Protein AF-A0A932ILV1-F1 (afdb_monomer)

Structure (mmCIF, N/CA/C/O backbone):
data_AF-A0A932ILV1-F1
#
_entry.id   AF-A0A932ILV1-F1
#
loop_
_atom_site.group_PDB
_atom_site.id
_atom_site.type_symbol
_atom_site.label_atom_id
_atom_site.label_alt_id
_atom_site.label_comp_id
_atom_site.label_asym_id
_atom_site.label_entity_id
_atom_site.label_seq_id
_atom_site.pdbx_PDB_ins_code
_atom_site.Cartn_x
_atom_site.Cartn_y
_atom_site.Cartn_z
_atom_site.occupancy
_atom_site.B_iso_or_equiv
_atom_site.auth_seq_id
_atom_site.auth_comp_id
_atom_site.auth_asym_id
_atom_site.auth_atom_id
_atom_site.pdbx_PDB_model_num
ATOM 1 N N . MET A 1 1 ? 11.846 21.749 8.080 1.00 34.09 1 MET A N 1
ATOM 2 C CA . MET A 1 1 ? 11.405 20.575 8.853 1.00 34.09 1 MET A CA 1
ATOM 3 C C . MET A 1 1 ? 10.493 19.803 7.940 1.00 34.09 1 MET A C 1
ATOM 5 O O . MET A 1 1 ? 9.348 20.210 7.762 1.00 34.09 1 MET A O 1
ATOM 9 N N . ASP A 1 2 ? 11.059 18.811 7.263 1.00 35.31 2 ASP A N 1
ATOM 10 C CA . ASP A 1 2 ? 10.279 17.886 6.455 1.00 35.31 2 ASP A CA 1
ATOM 11 C C . ASP A 1 2 ? 9.445 17.039 7.415 1.00 35.31 2 ASP A C 1
ATOM 13 O O . ASP A 1 2 ? 9.947 16.460 8.375 1.00 35.31 2 ASP A O 1
ATOM 17 N N . ASP A 1 3 ? 8.136 17.113 7.231 1.00 44.12 3 ASP A N 1
ATOM 18 C CA . ASP A 1 3 ? 7.160 16.339 7.978 1.00 44.12 3 ASP A CA 1
ATOM 19 C C . ASP A 1 3 ? 7.186 14.921 7.408 1.00 44.12 3 ASP A C 1
ATOM 21 O O . ASP A 1 3 ? 6.486 14.661 6.441 1.00 44.12 3 ASP A O 1
ATOM 25 N N . ASP A 1 4 ? 8.043 14.039 7.930 1.00 50.97 4 ASP A N 1
ATOM 26 C CA . ASP A 1 4 ? 8.223 12.666 7.423 1.00 50.97 4 ASP A CA 1
ATOM 27 C C . ASP A 1 4 ? 7.034 11.728 7.748 1.00 50.97 4 ASP A C 1
ATOM 29 O O . ASP A 1 4 ? 7.044 10.544 7.380 1.00 50.97 4 ASP A O 1
ATOM 33 N N . ASN A 1 5 ? 5.981 12.219 8.422 1.00 55.56 5 ASN A N 1
ATOM 34 C CA . ASN A 1 5 ? 4.811 11.412 8.754 1.00 55.56 5 ASN A CA 1
ATOM 35 C C . ASN A 1 5 ? 3.728 11.513 7.672 1.00 55.56 5 ASN A C 1
ATOM 37 O O . ASN A 1 5 ? 2.875 12.397 7.645 1.00 55.56 5 ASN A O 1
ATOM 41 N N . HIS A 1 6 ? 3.742 10.532 6.780 1.00 69.06 6 HIS A N 1
ATOM 42 C CA . HIS A 1 6 ? 2.868 10.463 5.609 1.00 69.06 6 HIS A CA 1
ATOM 43 C C . HIS A 1 6 ? 1.869 9.302 5.685 1.00 69.06 6 HIS A C 1
ATOM 45 O O . HIS A 1 6 ? 1.441 8.750 4.666 1.00 69.06 6 HIS A O 1
ATOM 51 N N . ALA A 1 7 ? 1.542 8.894 6.911 1.00 77.81 7 ALA A N 1
ATOM 52 C CA . ALA A 1 7 ? 0.533 7.892 7.199 1.00 77.81 7 ALA A CA 1
ATOM 53 C C . ALA A 1 7 ? -0.823 8.569 7.444 1.00 77.81 7 ALA A C 1
ATOM 55 O O . ALA A 1 7 ? -0.996 9.325 8.403 1.00 77.81 7 ALA A O 1
ATOM 56 N N . TYR A 1 8 ? -1.788 8.263 6.585 1.00 80.69 8 TYR A N 1
ATOM 57 C CA . TYR A 1 8 ? -3.160 8.750 6.646 1.00 80.69 8 TYR A CA 1
ATOM 58 C C . TYR A 1 8 ? -4.037 7.687 7.288 1.00 80.69 8 TYR A C 1
ATOM 60 O O . TYR A 1 8 ? -3.886 6.489 7.028 1.00 80.69 8 TYR A O 1
ATOM 68 N N . ARG A 1 9 ? -4.922 8.146 8.169 1.00 85.12 9 ARG A N 1
ATOM 69 C CA . ARG A 1 9 ? -5.828 7.325 8.965 1.00 85.12 9 ARG A CA 1
ATOM 70 C C . ARG A 1 9 ? -7.127 8.090 9.150 1.00 85.12 9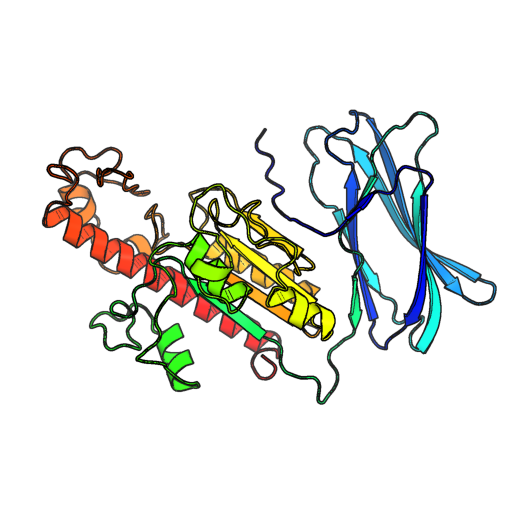 ARG A C 1
ATOM 72 O O . ARG A 1 9 ? -7.088 9.303 9.371 1.00 85.12 9 ARG A O 1
ATOM 79 N N . ASP A 1 10 ? -8.248 7.379 9.142 1.00 85.62 10 ASP A N 1
ATOM 80 C CA . ASP A 1 10 ? -9.487 7.925 9.692 1.00 85.62 10 ASP A CA 1
ATOM 81 C C . ASP A 1 10 ? -9.253 8.237 11.173 1.00 85.62 10 ASP A C 1
ATOM 83 O O . ASP A 1 10 ? -8.664 7.422 11.890 1.00 85.62 10 ASP A O 1
ATOM 87 N N . GLY A 1 11 ? -9.683 9.411 11.636 1.00 88.50 11 GLY A N 1
ATOM 88 C CA . GLY A 1 11 ? -9.377 9.892 12.980 1.00 88.50 11 GLY A CA 1
ATOM 89 C C . GLY A 1 11 ? -10.605 10.337 13.765 1.00 88.50 11 GLY A C 1
ATOM 90 O O . GLY A 1 11 ? -11.520 10.945 13.216 1.00 88.50 11 GLY A O 1
ATOM 91 N N . ILE A 1 12 ? -10.593 10.091 15.075 1.00 91.62 12 ILE A N 1
ATOM 92 C CA . ILE A 1 12 ? -11.528 10.701 16.026 1.00 91.62 12 ILE A CA 1
ATOM 93 C C . ILE A 1 12 ? -10.808 11.884 16.671 1.00 91.62 12 ILE A C 1
ATOM 95 O O . ILE A 1 12 ? -9.888 11.691 17.469 1.00 91.62 12 ILE A O 1
ATOM 99 N N . LEU A 1 13 ? -11.222 13.108 16.334 1.00 92.31 13 LEU A N 1
ATOM 100 C CA . LEU A 1 13 ? -10.792 14.304 17.057 1.00 92.31 13 LEU A CA 1
ATOM 101 C C . LEU A 1 13 ? -11.400 14.266 18.467 1.00 92.31 13 LEU A C 1
ATOM 103 O O . LEU A 1 13 ? -12.619 14.298 18.619 1.00 92.31 13 LEU A O 1
ATOM 107 N N . ALA A 1 14 ? -10.553 14.187 19.488 1.00 91.94 14 ALA A N 1
ATOM 108 C CA . ALA A 1 14 ? -10.940 13.955 20.875 1.00 91.94 14 ALA A CA 1
ATOM 109 C C . ALA A 1 14 ? -10.365 15.048 21.784 1.00 91.94 14 ALA A C 1
ATOM 111 O O . ALA A 1 14 ? -9.436 14.819 22.555 1.00 91.94 14 ALA A O 1
ATOM 112 N N . VAL A 1 15 ? -10.905 16.264 21.682 1.00 87.31 15 VAL A N 1
ATOM 113 C CA . VAL A 1 15 ? -10.467 17.396 22.516 1.00 87.31 15 VAL A CA 1
ATOM 114 C C . VAL A 1 15 ? -10.720 17.074 23.989 1.00 87.31 15 VAL A C 1
ATOM 116 O O . VAL A 1 15 ? -11.835 16.741 24.381 1.00 87.31 15 VAL A O 1
ATOM 119 N N . ALA A 1 16 ? -9.682 17.143 24.818 1.00 89.50 16 ALA A N 1
ATOM 120 C CA . ALA A 1 16 ? -9.799 16.753 26.215 1.00 89.50 16 ALA A CA 1
ATOM 121 C C . ALA A 1 16 ? -10.723 17.702 27.020 1.00 89.50 16 ALA A C 1
ATOM 123 O O . ALA A 1 16 ? -10.616 18.920 26.861 1.00 89.50 16 ALA A O 1
ATOM 124 N N . PRO A 1 17 ? -11.555 17.177 27.944 1.00 93.19 17 PRO A N 1
ATOM 125 C CA . PRO A 1 17 ? -11.840 15.760 28.149 1.00 93.19 17 PRO A CA 1
ATOM 126 C C . PRO A 1 17 ? -12.831 15.224 27.101 1.00 93.19 17 PRO A C 1
ATOM 128 O O . PRO A 1 17 ? -13.849 15.848 26.824 1.00 93.19 17 PRO A O 1
ATOM 131 N N . THR A 1 18 ? -12.562 14.033 26.566 1.00 94.50 18 THR A N 1
ATOM 132 C CA . THR A 1 18 ? -13.484 13.314 25.671 1.00 94.50 18 THR A CA 1
ATOM 133 C C . THR A 1 18 ? -13.535 11.838 26.052 1.00 94.50 18 THR A C 1
ATOM 135 O O . THR A 1 18 ? -12.496 11.252 26.353 1.00 94.50 18 THR A O 1
ATOM 138 N N . ASP A 1 19 ? -14.731 11.246 25.989 1.00 94.44 19 ASP A N 1
ATOM 139 C CA . ASP A 1 19 ? -14.962 9.801 26.094 1.00 94.44 19 ASP A CA 1
ATOM 140 C C . ASP A 1 19 ? -15.685 9.311 24.839 1.00 94.44 19 ASP A C 1
ATOM 142 O O . ASP A 1 19 ? -16.879 9.573 24.667 1.00 94.44 19 ASP A O 1
ATOM 146 N N . ALA A 1 20 ? -15.000 8.561 23.980 1.00 94.94 20 ALA A N 1
ATOM 147 C CA . ALA A 1 20 ? -15.671 7.816 22.919 1.00 94.94 20 ALA A CA 1
ATOM 148 C C . ALA A 1 20 ? -16.010 6.415 23.436 1.00 94.94 20 ALA A C 1
ATOM 150 O O . ALA A 1 20 ? -15.123 5.694 23.890 1.00 94.94 20 ALA A O 1
ATOM 151 N N . ARG A 1 21 ? -17.293 6.036 23.401 1.00 95.38 21 ARG A N 1
ATOM 152 C CA . ARG A 1 21 ? -17.795 4.788 23.996 1.00 95.38 21 ARG A CA 1
ATOM 153 C C . ARG A 1 21 ? -18.388 3.886 22.924 1.00 95.38 21 ARG A C 1
ATOM 155 O O . ARG A 1 21 ? -19.276 4.307 22.188 1.00 95.38 21 ARG A O 1
ATOM 162 N N . PHE A 1 22 ? -17.946 2.636 22.890 1.00 95.25 22 PHE A N 1
ATOM 163 C CA . PHE A 1 22 ? -18.377 1.634 21.920 1.00 95.25 22 PHE A CA 1
ATOM 164 C C . PHE A 1 22 ? -18.879 0.392 22.649 1.00 95.25 22 PHE A C 1
ATOM 166 O O . PHE A 1 22 ? -18.242 -0.078 23.589 1.00 95.25 22 PHE A O 1
ATOM 173 N N . MET A 1 23 ? -20.016 -0.151 22.221 1.00 95.88 23 MET A N 1
ATOM 174 C CA . MET A 1 23 ? -20.490 -1.453 22.692 1.00 95.88 23 MET A CA 1
ATOM 175 C C . MET A 1 23 ? -20.032 -2.535 21.723 1.00 95.88 23 MET A C 1
ATOM 177 O O . MET A 1 23 ? -20.254 -2.417 20.518 1.00 95.88 23 MET A O 1
ATOM 181 N N . LEU A 1 24 ? -19.399 -3.579 22.248 1.00 94.62 24 LEU A N 1
ATOM 182 C CA . LEU A 1 24 ? -18.819 -4.646 21.444 1.00 94.62 24 LEU A CA 1
ATOM 183 C C . LEU A 1 24 ? -18.993 -5.994 22.144 1.00 94.62 24 LEU A C 1
ATOM 185 O O . LEU A 1 24 ? -18.605 -6.153 23.299 1.00 94.62 24 LEU A O 1
ATOM 189 N N . ARG A 1 25 ? -19.488 -6.987 21.402 1.00 95.88 25 ARG A N 1
ATOM 190 C CA . ARG A 1 25 ? -19.301 -8.403 21.731 1.00 95.88 25 ARG A CA 1
ATOM 191 C C . ARG A 1 25 ? -17.902 -8.805 21.272 1.00 95.88 25 ARG A C 1
ATOM 193 O O . ARG A 1 25 ? -17.654 -8.841 20.068 1.00 95.88 25 ARG A O 1
ATOM 200 N N . VAL A 1 26 ? -16.986 -9.080 22.195 1.00 95.75 26 VAL A N 1
ATOM 201 C CA . VAL A 1 26 ? -15.569 -9.290 21.856 1.00 95.75 26 VAL A CA 1
ATOM 202 C C . VAL A 1 26 ? -15.392 -10.602 21.080 1.00 95.75 26 VAL A C 1
ATOM 204 O O . VAL A 1 26 ? -15.737 -11.670 21.599 1.00 95.75 26 VAL A O 1
ATOM 207 N N . PRO A 1 27 ? -14.862 -10.573 19.844 1.00 92.62 27 PRO A N 1
ATOM 208 C CA . PRO A 1 27 ? -14.567 -11.796 19.106 1.00 92.62 27 PRO A CA 1
ATOM 209 C C . PRO A 1 27 ? -13.433 -12.606 19.760 1.00 92.62 27 PRO A C 1
ATOM 211 O O . PRO A 1 27 ? -12.575 -12.027 20.422 1.00 92.62 27 PRO A O 1
ATOM 214 N N . PRO A 1 28 ? -13.347 -13.926 19.524 1.00 92.06 28 PRO A N 1
ATOM 215 C CA . PRO A 1 28 ? -12.167 -14.697 19.907 1.00 92.06 28 PRO A CA 1
ATOM 216 C C . PRO A 1 28 ? -10.906 -14.176 19.210 1.00 92.06 28 PRO A C 1
ATOM 218 O O . PRO A 1 28 ? -10.933 -13.876 18.010 1.00 92.06 28 PRO A O 1
ATOM 221 N N . ARG A 1 29 ? -9.789 -14.145 19.937 1.00 91.00 29 ARG A N 1
ATOM 222 C CA . ARG A 1 29 ? -8.468 -13.662 19.508 1.00 91.00 29 ARG A CA 1
ATOM 223 C C . ARG A 1 29 ? -8.523 -12.238 18.969 1.00 91.00 29 ARG A C 1
ATOM 225 O O . ARG A 1 29 ? -7.933 -11.946 17.922 1.00 91.00 29 ARG A O 1
ATOM 232 N N . ALA A 1 30 ? -9.311 -11.389 19.627 1.00 93.88 30 ALA A N 1
ATOM 233 C CA . ALA A 1 30 ? -9.497 -10.005 19.230 1.00 93.88 30 ALA A CA 1
ATOM 234 C C . ALA A 1 30 ? -8.348 -9.119 19.715 1.00 93.88 30 ALA A C 1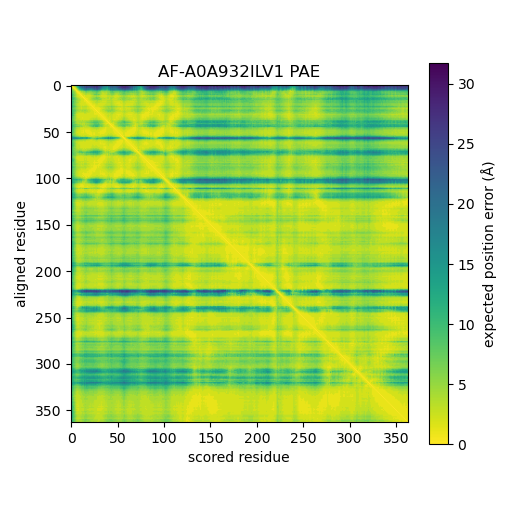
ATOM 236 O O . ALA A 1 30 ? -7.888 -9.224 20.847 1.00 93.88 30 ALA A O 1
ATOM 237 N N . ARG A 1 31 ? -7.923 -8.197 18.854 1.00 95.19 31 ARG A N 1
ATOM 238 C CA . ARG A 1 31 ? -6.938 -7.161 19.160 1.00 95.19 31 ARG A CA 1
ATOM 239 C C . ARG A 1 31 ? -7.501 -5.813 18.755 1.00 95.19 31 ARG A C 1
ATOM 241 O O . ARG A 1 31 ? -7.976 -5.664 17.630 1.00 95.19 31 ARG A O 1
ATOM 248 N N . LEU A 1 32 ? -7.402 -4.833 19.643 1.00 95.50 32 LEU A N 1
ATOM 249 C CA . LEU A 1 32 ? -7.645 -3.434 19.324 1.00 95.50 32 LEU A CA 1
ATOM 250 C C . LEU A 1 32 ? -6.322 -2.795 18.901 1.00 95.50 32 LEU A C 1
ATOM 252 O O . LEU A 1 32 ? -5.391 -2.728 19.696 1.00 95.50 32 LEU A O 1
ATOM 256 N N . SER A 1 33 ? -6.239 -2.326 17.662 1.00 93.88 33 SER A N 1
ATOM 257 C CA . SER A 1 33 ? -5.130 -1.505 17.163 1.00 93.88 33 SER A CA 1
ATOM 258 C C . SER A 1 33 ? -5.592 -0.068 16.987 1.00 93.88 33 SER A C 1
ATOM 260 O O . SER A 1 33 ? -6.723 0.164 16.572 1.00 93.88 33 SER A O 1
ATOM 262 N N . PHE A 1 34 ? -4.741 0.891 17.329 1.00 94.31 34 PHE A N 1
ATOM 263 C CA . PHE A 1 34 ? -5.021 2.316 17.173 1.00 94.31 34 PHE A CA 1
ATOM 264 C C . PHE A 1 34 ? -3.718 3.112 17.179 1.00 94.31 34 PHE A C 1
ATOM 266 O O . PHE A 1 34 ? -2.665 2.622 17.594 1.00 94.31 34 PHE A O 1
ATOM 273 N N . SER A 1 35 ? -3.815 4.374 16.785 1.00 93.00 35 SER A N 1
ATOM 274 C CA . SER A 1 35 ? -2.793 5.384 17.036 1.00 93.00 35 SER A CA 1
ATOM 275 C C . SER A 1 35 ? -3.319 6.469 17.951 1.00 93.00 35 SER A C 1
ATOM 277 O O . SER A 1 35 ? -4.514 6.761 17.971 1.00 93.00 35 SER A O 1
ATOM 279 N N . ALA A 1 36 ? -2.405 7.132 18.639 1.00 94.25 36 ALA A N 1
ATOM 280 C CA . ALA A 1 36 ? -2.666 8.383 19.325 1.00 94.25 36 ALA A CA 1
ATOM 281 C C . ALA A 1 36 ? -1.680 9.451 18.848 1.00 94.25 36 ALA A C 1
ATOM 283 O O . ALA A 1 36 ? -0.548 9.137 18.474 1.00 94.25 36 ALA A O 1
ATOM 284 N N . GLY A 1 37 ? -2.107 10.707 18.857 1.00 92.25 37 GLY A N 1
ATOM 285 C CA . GLY A 1 37 ? -1.254 11.837 18.514 1.00 92.25 37 GLY A CA 1
ATOM 286 C C . GLY A 1 37 ? -1.903 13.170 18.860 1.00 92.25 37 GLY A C 1
ATOM 287 O O . GLY A 1 37 ? -3.110 13.251 19.103 1.00 92.25 37 GLY A O 1
ATOM 288 N N . LEU A 1 38 ? -1.090 14.222 18.878 1.00 90.94 38 LEU A N 1
ATOM 289 C CA . LEU A 1 38 ? -1.555 15.602 18.968 1.00 90.94 38 LEU A CA 1
ATOM 290 C C . LEU A 1 38 ? -1.454 16.254 17.590 1.00 90.94 38 LEU A C 1
ATOM 292 O O . LEU A 1 38 ? -0.447 16.129 16.899 1.00 90.94 38 LEU A O 1
ATOM 296 N N . PHE A 1 39 ? -2.504 16.961 17.184 1.00 85.75 39 PHE A N 1
ATOM 297 C CA . PHE A 1 39 ? -2.545 17.641 15.898 1.00 85.75 39 PHE A CA 1
ATOM 298 C C . PHE A 1 39 ? -1.510 18.771 15.844 1.00 85.75 39 PHE A C 1
ATOM 300 O O . PHE A 1 39 ? -1.279 19.440 16.855 1.00 85.75 39 PHE A O 1
ATOM 307 N N . LYS A 1 40 ? -0.965 19.051 14.651 1.00 81.94 40 LYS A N 1
ATOM 308 C CA . LYS A 1 40 ? 0.102 20.049 14.417 1.00 81.94 40 LYS A CA 1
ATOM 309 C C . LYS A 1 40 ? -0.216 21.467 14.896 1.00 81.94 40 LYS A C 1
ATOM 311 O O . LYS A 1 40 ? 0.682 22.262 15.142 1.00 81.94 40 LYS A O 1
ATOM 316 N N . ALA A 1 41 ? -1.498 21.786 15.048 1.00 83.25 41 ALA A N 1
ATOM 317 C CA . ALA A 1 41 ? -1.945 23.066 15.594 1.00 83.25 41 ALA A CA 1
ATOM 318 C C . ALA A 1 41 ? -1.838 23.170 17.134 1.00 83.25 41 ALA A C 1
ATOM 320 O O . ALA A 1 41 ? -2.125 24.232 17.687 1.00 83.25 41 ALA A O 1
ATOM 321 N N . SER A 1 42 ? -1.438 22.099 17.830 1.00 86.88 42 SER A N 1
ATOM 322 C CA . SER A 1 42 ? -1.166 22.108 19.276 1.00 86.88 42 SER A CA 1
ATOM 323 C C . SER A 1 42 ? 0.101 22.910 19.587 1.00 86.88 42 SER A C 1
ATOM 325 O O . SER A 1 42 ? 1.032 22.956 18.782 1.00 86.88 42 SER A O 1
ATOM 327 N N . ARG A 1 43 ? 0.159 23.557 20.755 1.00 86.94 43 ARG A N 1
ATOM 328 C CA . ARG A 1 43 ? 1.297 24.405 21.142 1.00 86.94 43 ARG A CA 1
ATOM 329 C C . ARG A 1 43 ? 2.403 23.568 21.786 1.00 86.94 43 ARG A C 1
ATOM 331 O O . ARG A 1 43 ? 2.087 22.609 22.486 1.00 86.94 43 ARG A O 1
ATOM 338 N N . PRO A 1 44 ? 3.687 23.945 21.642 1.00 84.44 44 PRO A N 1
ATOM 339 C CA . PRO A 1 44 ? 4.757 23.314 22.408 1.00 84.44 44 PRO A CA 1
ATOM 340 C C . PRO A 1 44 ? 4.441 23.324 23.910 1.00 84.44 44 PRO A C 1
ATOM 342 O O . PRO A 1 44 ? 4.133 24.376 24.470 1.00 84.44 44 PRO A O 1
ATOM 345 N N . GLY A 1 45 ? 4.501 22.151 24.541 1.00 83.62 45 GLY A N 1
ATOM 346 C CA . GLY A 1 45 ? 4.157 21.969 25.956 1.00 83.62 45 GLY A CA 1
ATOM 347 C C . GLY A 1 45 ? 2.702 21.572 26.231 1.00 83.62 45 GLY A C 1
ATOM 348 O O . GLY A 1 45 ? 2.394 21.220 27.367 1.00 83.62 45 GLY A O 1
ATOM 349 N N . ASP A 1 46 ? 1.822 21.564 25.224 1.00 91.56 46 ASP A N 1
ATOM 350 C CA . ASP A 1 46 ? 0.519 20.909 25.353 1.00 91.56 46 ASP A CA 1
ATOM 351 C C . ASP A 1 46 ? 0.693 19.399 25.554 1.00 91.56 46 ASP A C 1
ATOM 353 O O . ASP A 1 46 ? 1.575 18.789 24.951 1.00 91.56 46 ASP A O 1
ATOM 357 N N . THR A 1 47 ? -0.160 18.780 26.369 1.00 93.75 47 THR A N 1
ATOM 358 C CA . THR A 1 47 ? -0.149 17.332 26.593 1.00 93.75 47 THR A CA 1
ATOM 359 C C . THR A 1 47 ? -1.556 16.755 26.555 1.00 93.75 47 THR A C 1
ATOM 361 O O . THR A 1 47 ? -2.536 17.422 26.887 1.00 93.75 47 THR A O 1
ATOM 364 N N . ALA A 1 48 ? -1.663 15.488 26.164 1.00 95.12 48 ALA A N 1
ATOM 365 C CA . ALA A 1 48 ? -2.876 14.706 26.339 1.00 95.12 48 ALA A CA 1
ATOM 366 C C . ALA A 1 48 ? -2.540 13.280 26.777 1.00 95.12 48 ALA A C 1
ATOM 368 O O . ALA A 1 48 ? -1.614 12.648 26.272 1.00 95.12 48 ALA A O 1
ATOM 369 N N . THR A 1 49 ? -3.327 12.764 27.712 1.00 96.19 49 THR A N 1
ATOM 370 C CA . THR A 1 49 ? -3.331 11.366 28.122 1.00 96.19 49 THR A CA 1
ATOM 371 C C . THR A 1 49 ? -4.432 10.623 27.378 1.00 96.19 49 THR A C 1
ATOM 373 O O . THR A 1 49 ? -5.602 10.998 27.452 1.00 96.19 49 THR A O 1
ATOM 376 N N . PHE A 1 50 ? -4.047 9.543 26.711 1.00 97.31 50 PHE A N 1
ATOM 377 C CA . PHE A 1 50 ? -4.906 8.616 25.988 1.00 97.31 50 PHE A CA 1
ATOM 378 C C . PHE A 1 50 ? -5.043 7.342 26.813 1.00 97.31 50 PHE A C 1
ATOM 380 O O . PHE A 1 50 ? -4.028 6.755 27.199 1.00 97.31 50 PHE A O 1
ATOM 387 N N . ARG A 1 51 ? -6.272 6.905 27.093 1.00 98.12 51 ARG A N 1
ATOM 388 C CA . ARG A 1 51 ? -6.536 5.655 27.812 1.00 98.12 51 ARG A CA 1
ATOM 389 C C . ARG A 1 51 ? -7.527 4.790 27.064 1.00 98.12 51 ARG A C 1
ATOM 391 O O . ARG A 1 51 ? -8.481 5.294 26.480 1.00 98.12 51 ARG A O 1
ATOM 398 N N . VAL A 1 52 ? -7.300 3.485 27.128 1.00 98.19 52 VAL A N 1
ATOM 399 C CA . VAL A 1 52 ? -8.295 2.491 26.736 1.00 98.19 52 VAL A CA 1
ATOM 400 C C . VAL A 1 52 ? -8.824 1.859 28.009 1.00 98.19 52 VAL A C 1
ATOM 402 O O . VAL A 1 52 ? -8.046 1.320 28.802 1.00 98.19 52 VAL A O 1
ATOM 405 N N . VAL A 1 53 ? -10.136 1.936 28.203 1.00 98.06 53 VAL A N 1
ATOM 406 C CA . VAL A 1 53 ? -10.823 1.360 29.360 1.00 98.06 53 VAL A CA 1
ATOM 407 C C . VAL A 1 53 ? -11.840 0.338 28.873 1.00 98.06 53 VAL A C 1
ATOM 409 O O . VAL A 1 53 ? -12.600 0.597 27.940 1.00 98.06 53 VAL A O 1
ATOM 412 N N . ILE A 1 54 ? -11.834 -0.836 29.496 1.00 97.81 54 ILE A N 1
ATOM 413 C CA . ILE A 1 54 ? -12.809 -1.896 29.264 1.00 97.81 54 ILE A CA 1
ATOM 414 C C . ILE A 1 54 ? -13.755 -1.925 30.454 1.00 97.81 54 ILE A C 1
ATOM 416 O O . ILE A 1 54 ? -13.337 -2.189 31.578 1.00 97.81 54 ILE A O 1
ATOM 420 N N . GLU A 1 55 ? -15.028 -1.653 30.205 1.00 97.38 55 GLU A N 1
ATOM 421 C CA . GLU A 1 55 ? -16.091 -1.782 31.191 1.00 97.38 55 GLU A CA 1
ATOM 422 C C . GLU A 1 55 ? -16.880 -3.072 30.952 1.00 97.38 55 GLU A C 1
ATOM 424 O O . GLU A 1 55 ? -17.400 -3.324 29.859 1.00 97.38 55 GLU A O 1
ATOM 429 N N . THR A 1 56 ? -17.003 -3.870 32.007 1.00 94.44 56 THR A N 1
ATOM 430 C CA . THR A 1 56 ? -17.888 -5.038 32.085 1.00 94.44 56 THR A CA 1
ATOM 431 C C . THR A 1 56 ? -18.969 -4.786 33.143 1.00 94.44 56 THR A C 1
ATOM 433 O O . THR A 1 56 ? -19.083 -3.678 33.671 1.00 94.44 56 THR A O 1
ATOM 436 N N . LYS A 1 57 ? -19.827 -5.770 33.451 1.00 84.31 57 LYS A N 1
ATOM 437 C CA . LYS A 1 57 ? -20.913 -5.614 34.439 1.00 84.31 57 LYS A CA 1
ATOM 438 C C . LYS A 1 57 ? -20.362 -5.427 35.865 1.00 84.31 57 LYS A C 1
ATOM 440 O O . LYS A 1 57 ? -20.349 -6.370 36.647 1.00 84.31 57 LYS A O 1
ATOM 445 N N . GLY A 1 58 ? -19.969 -4.197 36.198 1.00 80.56 58 GLY A N 1
ATOM 446 C CA . GLY A 1 58 ? -19.560 -3.762 37.538 1.00 80.56 58 GLY A CA 1
ATOM 447 C C . GLY A 1 58 ? -18.073 -3.437 37.703 1.00 80.56 58 GLY A C 1
ATOM 448 O O . GLY A 1 58 ? -17.694 -2.963 38.769 1.00 80.56 58 GLY A O 1
ATOM 449 N N . GLU A 1 59 ? -17.247 -3.638 36.675 1.00 92.50 59 GLU A N 1
ATOM 450 C CA . GLU A 1 59 ? -15.804 -3.382 36.730 1.00 92.50 59 GLU A CA 1
ATOM 451 C C . GLU A 1 59 ? -15.344 -2.563 35.520 1.00 92.50 59 GLU A C 1
ATOM 453 O O . GLU A 1 59 ? -15.803 -2.789 34.399 1.00 92.50 59 GLU A O 1
ATOM 458 N N . ALA A 1 60 ? -14.427 -1.623 35.758 1.00 95.94 60 ALA A N 1
ATOM 459 C CA . ALA A 1 60 ? -13.751 -0.842 34.732 1.00 95.94 60 ALA A CA 1
ATOM 460 C C . ALA A 1 60 ? -12.238 -1.062 34.842 1.00 95.94 60 ALA A C 1
ATOM 462 O O . ALA A 1 60 ? -11.627 -0.738 35.862 1.00 95.94 60 ALA A O 1
ATOM 463 N N . THR A 1 61 ? -11.624 -1.583 33.784 1.00 96.75 61 THR A N 1
ATOM 464 C CA . THR A 1 61 ? -10.192 -1.889 33.744 1.00 96.75 61 THR A CA 1
ATOM 465 C C . THR A 1 61 ? -9.507 -0.988 32.722 1.00 96.75 61 THR A C 1
ATOM 467 O O . THR A 1 61 ? -9.829 -1.028 31.536 1.00 96.75 61 THR A O 1
ATOM 470 N N . THR A 1 62 ? -8.540 -0.173 33.156 1.00 97.81 62 THR A N 1
ATOM 471 C CA . THR A 1 62 ? -7.667 0.556 32.220 1.00 97.81 62 THR A CA 1
ATOM 472 C C . THR A 1 62 ? -6.617 -0.405 31.675 1.00 97.81 62 THR A C 1
ATOM 474 O O . THR A 1 62 ? -5.758 -0.871 32.418 1.00 97.81 62 THR A O 1
ATOM 477 N N . VAL A 1 63 ? -6.685 -0.695 30.379 1.00 97.56 63 VAL A N 1
ATOM 478 C CA . VAL A 1 63 ? -5.806 -1.663 29.694 1.00 97.56 63 VAL A CA 1
ATOM 479 C C . VAL A 1 63 ? -4.678 -0.993 28.915 1.00 97.56 63 VAL A C 1
ATOM 481 O O . VAL A 1 63 ? -3.718 -1.641 28.508 1.00 97.56 63 VAL A O 1
ATOM 484 N N . PHE A 1 64 ? -4.775 0.320 28.722 1.00 98.19 64 PHE A N 1
ATOM 485 C CA . PHE A 1 64 ? -3.729 1.138 28.129 1.00 98.19 64 PHE A CA 1
ATOM 486 C C . PHE A 1 64 ? -3.813 2.556 28.681 1.00 98.19 64 PHE A C 1
ATOM 488 O O . PHE A 1 64 ? -4.908 3.100 28.822 1.00 98.19 64 PHE A O 1
ATOM 495 N N . ALA A 1 65 ? -2.659 3.167 28.939 1.00 97.75 65 ALA A N 1
ATOM 496 C CA . ALA A 1 65 ? -2.543 4.586 29.234 1.00 97.75 65 ALA A CA 1
ATOM 497 C C . ALA A 1 65 ? -1.219 5.122 28.680 1.00 97.75 65 ALA A C 1
ATOM 499 O O . ALA A 1 65 ? -0.161 4.539 28.922 1.00 97.75 65 ALA A O 1
ATOM 500 N N . ARG A 1 66 ? -1.266 6.237 27.951 1.00 96.75 66 ARG A N 1
ATOM 501 C CA . ARG A 1 66 ? -0.072 6.931 27.454 1.00 96.75 66 ARG A CA 1
ATOM 502 C C . ARG A 1 66 ? -0.308 8.432 27.446 1.00 96.75 66 ARG A C 1
ATOM 504 O O . ARG A 1 66 ? -1.322 8.891 26.930 1.00 96.75 66 ARG A O 1
ATOM 511 N N . GLU A 1 67 ? 0.637 9.183 27.992 1.00 95.06 67 GLU A N 1
ATOM 512 C CA . GLU A 1 67 ? 0.695 10.631 27.814 1.00 95.06 67 GLU A CA 1
ATOM 513 C C . GLU A 1 67 ? 1.559 10.966 26.597 1.00 95.06 67 GLU A C 1
ATOM 515 O O . GLU A 1 67 ? 2.617 10.371 26.393 1.00 95.06 67 GLU A O 1
ATOM 520 N N . ILE A 1 68 ? 1.083 11.903 25.782 1.00 93.69 68 ILE A N 1
ATOM 521 C CA . ILE A 1 68 ? 1.781 12.445 24.619 1.00 93.69 68 ILE A CA 1
ATOM 522 C C . ILE A 1 68 ? 1.882 13.955 24.807 1.00 93.69 68 ILE A C 1
ATOM 524 O O . ILE A 1 68 ? 0.906 14.604 25.187 1.00 93.69 68 ILE A O 1
ATOM 528 N N . ALA A 1 69 ? 3.062 14.505 24.531 1.00 91.88 69 ALA A N 1
ATOM 529 C CA . ALA A 1 69 ? 3.338 15.933 24.589 1.00 91.88 69 ALA A CA 1
ATOM 530 C C . ALA A 1 69 ? 3.572 16.482 23.180 1.00 91.88 69 ALA A C 1
ATOM 532 O O . ALA A 1 69 ? 4.261 15.857 22.380 1.00 91.88 69 ALA A O 1
ATOM 533 N N . ALA A 1 70 ? 3.043 17.667 22.894 1.00 89.94 70 ALA A N 1
ATOM 534 C CA . ALA A 1 70 ? 3.250 18.353 21.633 1.00 89.94 70 ALA A CA 1
ATOM 535 C C . ALA A 1 70 ? 4.689 18.865 21.588 1.00 89.94 70 ALA A C 1
ATOM 537 O O . ALA A 1 70 ? 5.082 19.743 22.369 1.00 89.94 70 ALA A O 1
ATOM 538 N N . ARG A 1 71 ? 5.477 18.306 20.670 1.00 85.56 71 ARG A N 1
ATOM 539 C CA . ARG A 1 71 ? 6.862 18.705 20.430 1.00 85.56 71 ARG A CA 1
ATOM 540 C C . ARG A 1 71 ? 7.013 19.113 18.966 1.00 85.56 71 ARG A C 1
ATOM 542 O O . ARG A 1 71 ? 6.446 18.450 18.105 1.00 85.56 71 ARG A O 1
ATOM 549 N N . PRO A 1 72 ? 7.798 20.162 18.663 1.00 78.19 72 PRO A N 1
ATOM 550 C CA . PRO A 1 72 ? 8.036 20.593 17.284 1.00 78.19 72 PRO A CA 1
ATOM 551 C C . PRO A 1 72 ? 8.577 19.498 16.355 1.00 78.19 72 PRO A C 1
ATOM 553 O O . PRO A 1 72 ? 8.338 19.575 15.153 1.00 78.19 72 PRO A O 1
ATOM 556 N N . ASP A 1 73 ? 9.255 18.494 16.918 1.00 78.56 73 ASP A N 1
ATOM 557 C CA . ASP A 1 73 ? 9.907 17.400 16.188 1.00 78.56 73 ASP A CA 1
ATOM 558 C C . ASP A 1 73 ? 9.140 16.066 16.270 1.00 78.56 73 ASP A C 1
ATOM 560 O O . ASP A 1 73 ? 9.609 15.059 15.749 1.00 78.56 73 ASP A O 1
ATOM 564 N N . ASP A 1 74 ? 7.977 16.037 16.933 1.00 76.56 74 ASP A N 1
ATOM 565 C CA . ASP A 1 74 ? 7.190 14.820 17.169 1.00 76.56 74 ASP A CA 1
ATOM 566 C C . ASP A 1 74 ? 5.759 14.994 16.641 1.00 76.56 74 ASP A C 1
ATOM 568 O O . ASP A 1 74 ? 4.819 15.304 17.375 1.00 76.56 74 ASP A O 1
ATOM 572 N N . TRP A 1 75 ? 5.619 14.843 15.321 1.00 78.31 75 TRP A N 1
ATOM 573 C CA . TRP A 1 75 ? 4.331 14.845 14.614 1.00 78.31 75 TRP A CA 1
ATOM 574 C C . TRP A 1 75 ? 3.969 13.457 14.075 1.00 78.31 75 TRP A C 1
ATOM 576 O O . TRP A 1 75 ? 3.221 13.330 13.100 1.00 78.31 75 TRP A O 1
ATOM 586 N N . HIS A 1 76 ? 4.516 12.402 14.684 1.00 80.12 76 HIS A N 1
ATOM 587 C CA . HIS A 1 76 ? 4.267 11.035 14.255 1.00 80.12 76 HIS A CA 1
ATOM 588 C C . HIS A 1 76 ? 3.089 10.394 14.998 1.00 80.12 76 HIS A C 1
ATOM 590 O O . HIS A 1 76 ? 2.697 10.790 16.094 1.00 80.12 76 HIS A O 1
ATOM 596 N N . TRP A 1 77 ? 2.502 9.361 14.396 1.00 87.94 77 TRP A N 1
ATOM 597 C CA . TRP A 1 77 ? 1.531 8.528 15.097 1.00 87.94 77 TRP A CA 1
ATOM 598 C C . TRP A 1 77 ? 2.231 7.705 16.182 1.00 87.94 77 TRP A C 1
ATOM 600 O O . TRP A 1 77 ? 3.285 7.118 15.939 1.00 87.94 77 TRP A O 1
ATOM 610 N N . HIS A 1 78 ? 1.642 7.626 17.373 1.00 91.00 78 HIS A N 1
ATOM 611 C CA . HIS A 1 78 ? 2.061 6.680 18.402 1.00 91.00 78 HIS A CA 1
ATOM 612 C C . HIS A 1 78 ? 1.139 5.468 18.358 1.00 91.00 78 HIS A C 1
ATOM 614 O O . HIS A 1 78 ? 0.059 5.474 18.952 1.00 91.00 78 HIS A O 1
ATOM 620 N N . ASP A 1 79 ? 1.570 4.435 17.645 1.00 91.38 79 ASP A N 1
ATOM 621 C CA . ASP A 1 79 ? 0.818 3.193 17.524 1.00 91.38 79 ASP A CA 1
ATOM 622 C C . ASP A 1 79 ? 0.792 2.400 18.839 1.00 91.38 79 ASP A C 1
ATOM 624 O O . ASP A 1 79 ? 1.717 2.445 19.667 1.00 91.38 79 ASP A O 1
ATOM 628 N N . ALA A 1 80 ? -0.313 1.689 19.040 1.00 93.75 80 ALA A N 1
ATOM 629 C CA . ALA A 1 80 ? -0.512 0.771 20.144 1.00 93.75 80 ALA A CA 1
ATOM 630 C C . ALA A 1 80 ? -1.464 -0.362 19.749 1.00 93.75 80 ALA A C 1
ATOM 632 O O . ALA A 1 80 ? -2.349 -0.214 18.902 1.00 93.75 80 ALA A O 1
ATOM 633 N N . VAL A 1 81 ? -1.270 -1.504 20.407 1.00 94.19 81 VAL A N 1
ATOM 634 C CA . VAL A 1 81 ? -2.135 -2.675 20.294 1.00 94.19 81 VAL A CA 1
ATOM 635 C C . VAL A 1 81 ? -2.491 -3.135 21.699 1.00 94.19 81 VAL A C 1
ATOM 637 O O . VAL A 1 81 ? -1.623 -3.232 22.564 1.00 94.19 81 VAL A O 1
ATOM 640 N N . VAL A 1 82 ? -3.770 -3.415 21.916 1.00 95.56 82 VAL A N 1
ATOM 641 C CA . VAL A 1 82 ? -4.308 -3.983 23.150 1.00 95.56 82 VAL A CA 1
ATOM 642 C C . VAL A 1 82 ? -4.930 -5.332 22.814 1.00 95.56 82 VAL A C 1
ATOM 644 O O . VAL A 1 82 ? -5.771 -5.429 21.917 1.00 95.56 82 VAL A O 1
ATOM 647 N N . ASP A 1 83 ? -4.510 -6.373 23.527 1.00 95.25 83 ASP A N 1
ATOM 648 C CA . ASP A 1 83 ? -5.140 -7.688 23.447 1.00 95.25 83 ASP A CA 1
ATOM 649 C C . ASP A 1 83 ? -6.480 -7.663 24.196 1.00 95.25 83 ASP A C 1
ATOM 651 O O . ASP A 1 83 ? -6.558 -7.184 25.329 1.00 95.25 83 ASP A O 1
ATOM 655 N N . LEU A 1 84 ? -7.539 -8.143 23.546 1.00 96.31 84 LEU A N 1
ATOM 656 C CA . LEU A 1 84 ? -8.883 -8.212 24.113 1.00 96.31 84 LEU A CA 1
ATOM 657 C C . LEU A 1 84 ? -9.297 -9.648 24.472 1.00 96.31 84 LEU A C 1
ATOM 659 O O . LEU A 1 84 ? -10.437 -9.855 24.886 1.00 96.31 84 LEU A O 1
ATOM 663 N N . GLU A 1 85 ? -8.405 -10.636 24.350 1.00 94.44 85 GLU A N 1
ATOM 664 C CA . GLU A 1 85 ? -8.714 -12.057 24.561 1.00 94.44 85 GLU A CA 1
ATOM 665 C C . GLU A 1 85 ? -9.306 -12.354 25.944 1.00 94.44 85 GLU A C 1
ATOM 667 O O . GLU A 1 85 ? -10.203 -13.187 26.061 1.00 94.44 85 GLU A O 1
ATOM 672 N N . ALA A 1 86 ? -8.888 -11.627 26.986 1.00 95.31 86 ALA A N 1
ATOM 673 C CA . ALA A 1 86 ? -9.427 -11.784 28.341 1.00 95.31 86 ALA A CA 1
ATOM 674 C C . ALA A 1 86 ? -10.953 -11.563 28.424 1.00 95.31 86 ALA A C 1
ATOM 676 O O . ALA A 1 86 ? -11.607 -12.067 29.338 1.00 95.31 86 ALA A O 1
ATOM 677 N N . TRP A 1 87 ? -11.528 -10.847 27.453 1.00 96.25 87 TRP A N 1
ATOM 678 C CA . TRP A 1 87 ? -12.962 -10.580 27.352 1.00 96.25 87 TRP A CA 1
ATOM 679 C C . TRP A 1 87 ? -13.637 -11.322 26.196 1.00 96.25 87 TRP A C 1
ATOM 681 O O . TRP A 1 87 ? -14.794 -11.031 25.897 1.00 96.25 87 TRP A O 1
ATOM 691 N N . ALA A 1 88 ? -12.964 -12.275 25.543 1.00 96.06 88 ALA A N 1
ATOM 692 C CA . ALA A 1 88 ? -13.520 -13.017 24.415 1.00 96.06 88 ALA A CA 1
ATOM 693 C C . ALA A 1 88 ? -14.904 -13.608 24.742 1.00 96.06 88 ALA A C 1
ATOM 695 O O . ALA A 1 88 ? -15.119 -14.258 25.765 1.00 96.06 88 ALA A O 1
ATOM 696 N N . GLY A 1 89 ? -15.873 -13.362 23.858 1.00 95.25 89 GLY A N 1
ATOM 697 C CA . GLY A 1 89 ? -17.253 -13.800 24.033 1.00 95.25 89 GLY A CA 1
ATOM 698 C C . GLY A 1 89 ? -18.048 -13.023 25.085 1.00 95.25 89 GLY A C 1
ATOM 699 O O . GLY A 1 89 ? -19.166 -13.430 25.380 1.00 95.25 89 GLY A O 1
ATOM 700 N N . GLN A 1 90 ? -17.534 -11.927 25.641 1.00 95.88 90 GLN A N 1
ATOM 701 C CA . GLN A 1 90 ? -18.280 -11.047 26.544 1.00 95.88 90 GLN A CA 1
ATOM 702 C C . GLN A 1 90 ? -18.791 -9.806 25.805 1.00 95.88 90 GLN A C 1
ATOM 704 O O . GLN A 1 90 ? -18.212 -9.378 24.806 1.00 95.88 90 GLN A O 1
ATOM 709 N N . ASP A 1 91 ? -19.880 -9.224 26.307 1.00 96.75 91 ASP A N 1
ATOM 710 C CA . ASP A 1 91 ? -20.320 -7.886 25.912 1.00 96.75 91 ASP A CA 1
ATOM 711 C C . ASP A 1 91 ? -19.622 -6.859 26.801 1.00 96.75 91 ASP A C 1
ATOM 713 O O . ASP A 1 91 ? -19.812 -6.859 28.021 1.00 96.75 91 ASP A O 1
ATOM 717 N N . ILE A 1 92 ? -18.819 -5.995 26.185 1.00 97.19 92 ILE A N 1
ATOM 718 C CA . ILE A 1 92 ? -18.067 -4.943 26.867 1.00 97.19 92 ILE A CA 1
ATOM 719 C C . ILE A 1 92 ? -18.511 -3.563 26.391 1.00 97.19 92 ILE A C 1
ATOM 721 O O . ILE A 1 92 ? -19.021 -3.395 25.275 1.00 97.19 92 ILE A O 1
ATOM 725 N N . ARG A 1 93 ? -18.240 -2.550 27.214 1.00 97.56 93 ARG A N 1
ATOM 726 C CA . ARG A 1 93 ? -18.140 -1.167 26.754 1.00 97.56 93 ARG A CA 1
ATOM 727 C C . ARG A 1 93 ? -16.658 -0.800 26.670 1.00 97.56 93 ARG A C 1
ATOM 729 O O . ARG A 1 93 ? -15.955 -0.793 27.672 1.00 97.56 93 ARG A O 1
ATOM 736 N N . LEU A 1 94 ? -16.186 -0.535 25.457 1.00 97.31 94 LEU A N 1
ATOM 737 C CA . LEU A 1 94 ? -14.839 -0.058 25.161 1.00 97.31 94 LEU A CA 1
ATOM 738 C C . LEU A 1 94 ? -14.850 1.472 25.173 1.00 97.31 94 LEU A C 1
ATOM 740 O O . LEU A 1 94 ? -15.604 2.085 24.414 1.00 97.31 94 LEU A O 1
ATOM 744 N N . LEU A 1 95 ? -14.024 2.084 26.016 1.00 97.31 95 LEU A N 1
ATOM 745 C CA . LEU A 1 95 ? -13.877 3.531 26.097 1.00 97.31 95 LEU A CA 1
ATOM 746 C C . LEU A 1 95 ? -12.494 3.934 25.594 1.00 97.31 95 LEU A C 1
ATOM 748 O O . LEU A 1 95 ? -11.479 3.402 26.044 1.00 97.31 95 LEU A O 1
ATOM 752 N N . LEU A 1 96 ? -12.474 4.908 24.691 1.00 97.75 96 LEU A N 1
ATOM 753 C CA . LEU A 1 96 ? -11.284 5.670 24.336 1.00 97.75 96 LEU A CA 1
ATOM 754 C C . LEU A 1 96 ? -11.382 7.009 25.066 1.00 97.75 96 LEU A C 1
ATOM 756 O O . LEU A 1 96 ? -12.167 7.881 24.684 1.00 97.75 96 LEU A O 1
ATOM 760 N N . GLU A 1 97 ? -10.638 7.139 26.158 1.00 97.50 97 GLU A N 1
ATOM 761 C CA . GLU A 1 97 ? -10.653 8.337 26.989 1.00 97.50 97 GLU A CA 1
ATOM 762 C C . GLU A 1 97 ? -9.476 9.241 26.655 1.00 97.50 97 GLU A C 1
ATOM 764 O O . GLU A 1 97 ? -8.315 8.823 26.665 1.00 97.50 97 GLU A O 1
ATOM 769 N N . THR A 1 98 ? -9.768 10.518 26.459 1.00 96.81 98 THR A N 1
ATOM 770 C CA . THR A 1 98 ? -8.756 11.556 26.335 1.00 96.81 98 THR A CA 1
ATOM 771 C C . THR A 1 98 ? -8.880 12.532 27.491 1.00 96.81 98 THR A C 1
ATOM 773 O O . THR A 1 98 ? -9.967 13.027 27.805 1.00 96.81 98 THR A O 1
ATOM 776 N N . ARG A 1 99 ? -7.757 12.802 28.153 1.00 95.50 99 ARG A N 1
ATOM 777 C CA . ARG A 1 99 ? -7.633 13.732 29.282 1.00 95.50 99 ARG A CA 1
ATOM 778 C C . ARG A 1 99 ? -6.458 14.666 29.033 1.00 95.50 99 ARG A C 1
ATOM 780 O O . ARG A 1 99 ? -5.523 14.295 28.337 1.00 95.50 99 ARG A O 1
ATOM 787 N N . ALA A 1 100 ? -6.485 15.853 29.619 1.00 93.19 100 ALA A N 1
ATOM 788 C CA . ALA A 1 100 ? -5.375 16.796 29.569 1.00 93.19 100 ALA A CA 1
ATOM 789 C C . ALA A 1 100 ? -5.381 17.671 30.833 1.00 93.19 100 ALA A C 1
ATOM 791 O O . ALA A 1 100 ? -6.446 17.838 31.442 1.00 93.19 100 ALA A O 1
ATOM 792 N N . PRO A 1 101 ? -4.232 18.237 31.241 1.00 88.56 101 PRO A N 1
ATOM 793 C CA . PRO A 1 101 ? -4.192 19.271 32.270 1.00 88.56 101 PRO A CA 1
ATOM 794 C C . PRO A 1 101 ? -5.075 20.466 31.884 1.00 88.56 101 PRO A C 1
ATOM 796 O O . PRO A 1 101 ? -5.192 20.794 30.706 1.00 88.56 101 PRO A O 1
ATOM 799 N N . SER A 1 102 ? -5.646 21.169 32.867 1.00 78.19 102 SER A N 1
ATOM 800 C CA . SER A 1 102 ? -6.620 22.258 32.648 1.00 78.19 102 SER A CA 1
ATOM 801 C C . SER A 1 102 ? -6.124 23.414 31.768 1.00 78.19 102 SER A C 1
ATOM 803 O O . SER A 1 102 ? -6.933 24.141 31.197 1.00 78.19 102 SER A O 1
ATOM 805 N N . GLN A 1 103 ? -4.807 23.600 31.658 1.00 78.75 103 GLN A N 1
ATOM 806 C CA . GLN A 1 103 ? -4.196 24.640 30.827 1.00 78.75 103 GLN A CA 1
ATOM 807 C C . GLN A 1 103 ? -3.828 24.163 29.418 1.00 78.75 103 GLN A C 1
ATOM 809 O O . GLN A 1 103 ? -3.536 25.001 28.563 1.00 78.75 103 GLN A O 1
ATOM 814 N N . SER A 1 104 ? -3.838 22.852 29.162 1.00 82.88 104 SER A N 1
ATOM 815 C CA . SER A 1 104 ? -3.459 22.335 27.855 1.00 82.88 104 SER A CA 1
ATOM 816 C C . SER A 1 104 ? -4.582 22.514 26.839 1.00 82.88 104 SER A C 1
ATOM 818 O O . SER A 1 104 ? -5.760 22.308 27.125 1.00 82.88 104 SER A O 1
ATOM 820 N N . ARG A 1 105 ? -4.194 22.893 25.622 1.00 78.81 105 ARG A N 1
ATOM 821 C CA . ARG A 1 105 ? -5.061 23.009 24.447 1.00 78.81 105 ARG A CA 1
ATOM 822 C C . ARG A 1 105 ? -4.676 22.010 23.356 1.00 78.81 105 ARG A C 1
ATOM 824 O O . ARG A 1 105 ? -4.994 22.235 22.189 1.00 78.81 105 ARG A O 1
ATOM 831 N N . GLY A 1 106 ? -4.004 20.921 23.737 1.00 82.81 106 GLY A N 1
ATOM 832 C CA . GLY A 1 106 ? -3.603 19.866 22.816 1.00 82.81 106 GLY A CA 1
ATOM 833 C C . GLY A 1 106 ? -4.809 19.306 22.068 1.00 82.81 106 GLY A C 1
ATOM 834 O O . GLY A 1 106 ? -5.768 18.820 22.672 1.00 82.81 106 GLY A O 1
ATOM 835 N N . LEU A 1 107 ? -4.765 19.372 20.740 1.00 89.38 107 LEU A N 1
ATOM 836 C CA . LEU A 1 107 ? -5.800 18.816 19.877 1.00 89.38 107 LEU A CA 1
ATOM 837 C C . LEU A 1 107 ? -5.516 17.331 19.670 1.00 89.38 107 LEU A C 1
ATOM 839 O O . LEU A 1 107 ? -4.859 16.933 18.712 1.00 89.38 107 LEU A O 1
ATOM 843 N N . ALA A 1 108 ? -5.966 16.520 20.618 1.00 93.19 108 ALA A N 1
ATOM 844 C CA . ALA A 1 108 ? -5.758 15.082 20.605 1.00 93.19 108 ALA A CA 1
ATOM 845 C C . ALA A 1 108 ? -6.604 14.369 19.546 1.00 93.19 108 ALA A C 1
ATOM 847 O O . ALA A 1 108 ? -7.772 14.697 19.329 1.00 93.19 108 ALA A O 1
ATOM 848 N N . VAL A 1 109 ? -6.006 13.366 18.904 1.00 93.38 109 VAL A N 1
ATOM 849 C CA . VAL A 1 109 ? -6.635 12.563 17.854 1.00 93.38 109 VAL A CA 1
ATOM 850 C C . VAL A 1 109 ? -6.330 11.085 18.084 1.00 93.38 109 VAL A C 1
ATOM 852 O O . VAL A 1 109 ? -5.178 10.707 18.304 1.00 93.38 109 VAL A O 1
ATOM 855 N N . TRP A 1 110 ? -7.363 10.247 18.000 1.00 95.06 110 TRP A N 1
ATOM 856 C CA . TRP A 1 110 ? -7.215 8.795 17.885 1.00 95.06 110 TRP A CA 1
ATOM 857 C C . TRP A 1 110 ? -7.213 8.401 16.409 1.00 95.06 110 TRP A C 1
ATOM 859 O O . TRP A 1 110 ? -8.185 8.680 15.712 1.00 95.06 110 TRP A O 1
ATOM 869 N N . GLY A 1 111 ? -6.151 7.755 15.934 1.00 92.69 111 GLY A N 1
ATOM 870 C CA . GLY A 1 111 ? -6.040 7.233 14.572 1.00 92.69 111 GLY A CA 1
ATOM 871 C C . GLY A 1 111 ? -6.563 5.801 14.474 1.00 92.69 111 GLY A C 1
ATOM 872 O O . GLY A 1 111 ? -6.071 4.919 15.172 1.00 92.69 111 GLY A O 1
ATOM 873 N N . THR A 1 112 ? -7.562 5.597 13.617 1.00 88.50 112 THR A N 1
ATOM 874 C CA . THR A 1 112 ? -8.216 4.331 13.234 1.00 88.50 112 THR A CA 1
ATOM 875 C C . THR A 1 112 ? -8.233 3.263 14.335 1.00 88.50 112 THR A C 1
ATOM 877 O O . THR A 1 112 ? -7.495 2.280 14.260 1.00 88.50 112 THR A O 1
ATOM 880 N N . PRO A 1 113 ? -9.079 3.429 15.370 1.00 93.25 113 PRO A N 1
ATOM 881 C CA . PRO A 1 113 ? -9.343 2.363 16.323 1.00 93.25 113 PRO A CA 1
ATOM 882 C C . PRO A 1 113 ? -10.025 1.194 15.610 1.00 93.25 113 PRO A C 1
ATOM 884 O O . PRO A 1 113 ? -11.186 1.285 15.211 1.00 93.25 113 PRO A O 1
ATOM 887 N N . LEU A 1 114 ? -9.297 0.095 15.441 1.00 92.38 114 LEU A N 1
ATOM 888 C CA . LEU A 1 114 ? -9.739 -1.083 14.712 1.00 92.38 114 LEU A CA 1
ATOM 889 C C . LEU A 1 114 ? -9.667 -2.311 15.612 1.00 92.38 114 LEU A C 1
ATOM 891 O O . LEU A 1 114 ? -8.597 -2.692 16.089 1.00 92.38 114 LEU A O 1
ATOM 895 N N . VAL A 1 115 ? -10.809 -2.969 15.803 1.00 93.81 115 VAL A N 1
ATOM 896 C CA . VAL A 1 115 ? -10.853 -4.294 16.423 1.00 93.81 115 VAL A CA 1
ATOM 897 C C . VAL A 1 115 ? -10.746 -5.339 15.325 1.00 93.81 115 VAL A C 1
ATOM 899 O O . VAL A 1 115 ? -11.657 -5.508 14.518 1.00 93.81 115 VAL A O 1
ATOM 902 N N . THR A 1 116 ? -9.628 -6.055 15.311 1.00 93.31 116 THR A N 1
ATOM 903 C CA . THR A 1 116 ? -9.400 -7.184 14.407 1.00 93.31 116 THR A CA 1
ATOM 904 C C . THR A 1 116 ? -9.521 -8.491 15.170 1.00 93.31 116 THR A C 1
ATOM 906 O O . THR A 1 116 ? -9.226 -8.550 16.360 1.00 93.31 116 THR A O 1
ATOM 909 N N . SER A 1 117 ? -9.918 -9.559 14.486 1.00 91.56 117 SER A N 1
ATOM 910 C CA . SER A 1 117 ? -9.845 -10.922 15.009 1.00 91.56 117 SER A CA 1
ATOM 911 C C . SER A 1 117 ? -9.025 -11.793 14.074 1.00 91.56 117 SER A C 1
ATOM 913 O O . SER A 1 117 ? -8.922 -11.514 12.878 1.00 91.56 117 SER A O 1
ATOM 915 N N . SER A 1 118 ? -8.480 -12.881 14.608 1.00 89.31 118 SER A N 1
ATOM 916 C CA . SER A 1 118 ? -7.816 -13.881 13.774 1.00 89.31 118 SER A CA 1
ATOM 917 C C . SER A 1 118 ? -8.764 -14.461 12.724 1.00 89.31 118 SER A C 1
ATOM 919 O O . SER A 1 118 ? -9.937 -14.715 13.017 1.00 89.31 118 SER A O 1
ATOM 921 N N . ARG A 1 119 ? -8.224 -14.741 11.533 1.00 88.50 119 ARG A N 1
ATOM 922 C CA . ARG A 1 119 ? -8.934 -15.475 10.478 1.00 88.50 119 ARG A CA 1
ATOM 923 C C . ARG A 1 119 ? -9.520 -16.788 11.012 1.00 88.50 119 ARG A C 1
ATOM 925 O O . ARG A 1 119 ? -8.901 -17.494 11.823 1.00 88.50 119 ARG A O 1
ATOM 932 N N . ARG A 1 120 ? -10.719 -17.117 10.541 1.00 86.38 120 ARG A N 1
ATOM 933 C CA . ARG A 1 120 ? -11.442 -18.364 10.808 1.00 86.38 120 ARG A CA 1
ATOM 934 C C . ARG A 1 120 ? -11.290 -19.327 9.632 1.00 86.38 120 ARG A C 1
ATOM 936 O O . ARG A 1 120 ? -11.001 -18.929 8.505 1.00 86.38 120 ARG A O 1
ATOM 943 N N . ALA A 1 121 ? -11.482 -20.616 9.904 1.00 84.31 121 ALA A N 1
ATOM 944 C CA . ALA A 1 121 ? -11.581 -21.613 8.844 1.00 84.31 121 ALA A CA 1
ATOM 945 C C . ALA A 1 121 ? -12.802 -21.302 7.964 1.00 84.31 121 ALA A C 1
ATOM 947 O O . ALA A 1 121 ? -13.882 -21.032 8.486 1.00 84.31 121 ALA A O 1
ATOM 948 N N . GLY A 1 122 ? -12.615 -21.319 6.644 1.00 86.50 122 GLY A N 1
ATOM 949 C CA . GLY A 1 122 ? -13.654 -20.948 5.681 1.00 86.50 122 GLY A CA 1
ATOM 950 C C . GLY A 1 122 ? -13.781 -19.445 5.411 1.00 86.50 122 GLY A C 1
ATOM 951 O O . GLY A 1 122 ? -14.581 -19.070 4.557 1.00 86.50 122 GLY A O 1
ATOM 952 N N . ASP A 1 123 ? -12.993 -18.584 6.073 1.00 90.38 123 ASP A N 1
ATOM 953 C CA . ASP A 1 123 ? -12.934 -17.173 5.683 1.00 90.38 123 ASP A CA 1
ATOM 954 C C . ASP A 1 123 ? -12.409 -17.050 4.242 1.00 90.38 123 ASP A C 1
ATOM 956 O O . ASP A 1 123 ? -11.398 -17.682 3.908 1.00 90.38 123 ASP A O 1
ATOM 960 N N . PRO A 1 124 ? -13.022 -16.188 3.409 1.00 94.12 124 PRO A N 1
ATOM 961 C CA . PRO A 1 124 ? -12.498 -15.840 2.093 1.00 94.12 124 PRO A CA 1
ATOM 962 C C . PRO A 1 124 ? -11.024 -15.402 2.143 1.00 94.12 124 PRO A C 1
ATOM 964 O O . PRO A 1 124 ? -10.566 -14.899 3.180 1.00 94.12 124 PRO A O 1
ATOM 967 N N . PRO A 1 125 ? -10.260 -15.572 1.051 1.00 96.44 125 PRO A N 1
ATOM 968 C CA . PRO A 1 125 ? -8.837 -15.257 1.040 1.00 96.44 125 PRO A CA 1
ATOM 969 C C . PRO A 1 125 ? -8.576 -13.770 1.322 1.00 96.44 125 PRO A C 1
ATOM 971 O O . PRO A 1 125 ? -9.455 -12.908 1.212 1.00 96.44 125 PRO A O 1
ATOM 974 N N . ASN A 1 126 ? -7.355 -13.473 1.760 1.00 97.81 126 ASN A N 1
ATOM 975 C CA . ASN A 1 126 ? -6.832 -12.117 1.667 1.00 97.81 126 ASN A CA 1
ATOM 976 C C . ASN A 1 126 ? -6.813 -11.708 0.192 1.00 97.81 126 ASN A C 1
ATOM 978 O O . ASN A 1 126 ? -6.920 -12.547 -0.692 1.00 97.81 126 ASN A O 1
ATOM 982 N N . VAL A 1 127 ? -6.683 -10.417 -0.074 1.00 98.19 127 VAL A N 1
ATOM 983 C CA . VAL A 1 127 ? -6.500 -9.942 -1.445 1.00 98.19 127 VAL A CA 1
ATOM 984 C C . VAL A 1 127 ? -5.340 -8.968 -1.453 1.00 98.19 127 VAL A C 1
ATOM 986 O O . VAL A 1 127 ? -5.336 -7.995 -0.702 1.00 98.19 127 VAL A O 1
ATOM 989 N N . VAL A 1 128 ? -4.358 -9.225 -2.312 1.00 98.31 128 VAL A N 1
ATOM 990 C CA . VAL A 1 128 ? -3.245 -8.307 -2.555 1.00 98.31 128 VAL A CA 1
ATOM 991 C C . VAL A 1 128 ? -3.309 -7.832 -3.997 1.00 98.31 128 VAL A C 1
ATOM 993 O O . VAL A 1 128 ? -3.293 -8.635 -4.926 1.00 98.31 128 VAL A O 1
ATOM 996 N N . VAL A 1 129 ? -3.328 -6.516 -4.187 1.00 97.94 129 VAL A N 1
ATOM 997 C CA . VAL A 1 129 ? -3.122 -5.886 -5.491 1.00 97.94 129 VAL A CA 1
ATOM 998 C C . VAL A 1 129 ? -1.716 -5.311 -5.508 1.00 97.94 129 VAL A C 1
ATOM 1000 O O . VAL A 1 129 ? -1.434 -4.336 -4.815 1.00 97.94 129 VAL A O 1
ATOM 1003 N N . ILE A 1 130 ? -0.837 -5.925 -6.301 1.00 97.56 130 ILE A N 1
ATOM 1004 C CA . ILE A 1 130 ? 0.498 -5.394 -6.580 1.00 97.56 130 ILE A CA 1
ATOM 1005 C C . ILE A 1 130 ? 0.412 -4.563 -7.857 1.00 97.56 130 ILE A C 1
ATOM 1007 O O . ILE A 1 130 ? 0.093 -5.090 -8.922 1.00 97.56 130 ILE A O 1
ATOM 1011 N N . ALA A 1 131 ? 0.699 -3.271 -7.754 1.00 95.25 131 ALA A N 1
ATOM 1012 C CA . ALA A 1 131 ? 0.725 -2.355 -8.883 1.00 95.25 131 ALA A CA 1
ATOM 1013 C C . ALA A 1 131 ? 2.137 -1.809 -9.098 1.00 95.25 131 ALA A C 1
ATOM 1015 O O . ALA A 1 131 ? 2.814 -1.446 -8.139 1.00 95.25 131 ALA A O 1
ATOM 1016 N N . VAL A 1 132 ? 2.574 -1.720 -10.353 1.00 95.19 132 VAL A N 1
ATOM 1017 C CA . VAL A 1 132 ? 3.878 -1.151 -10.714 1.00 95.19 132 VAL A CA 1
ATOM 1018 C C . VAL A 1 132 ? 3.656 -0.037 -11.733 1.00 95.19 132 VAL A C 1
ATOM 1020 O O . VAL A 1 132 ? 3.226 -0.309 -12.856 1.00 95.19 132 VAL A O 1
ATOM 1023 N N . ASP A 1 133 ? 3.908 1.213 -11.343 1.00 91.88 133 ASP A N 1
ATOM 1024 C CA . ASP A 1 133 ? 3.703 2.370 -12.215 1.00 91.88 133 ASP A CA 1
ATOM 1025 C C . ASP A 1 133 ? 4.641 2.312 -13.426 1.00 91.88 133 ASP A C 1
ATOM 1027 O O . ASP A 1 133 ? 5.806 1.917 -13.336 1.00 91.88 133 ASP A O 1
ATOM 1031 N N . THR A 1 134 ? 4.121 2.722 -14.580 1.00 92.56 134 THR A N 1
ATOM 1032 C CA . THR A 1 134 ? 4.801 2.740 -15.884 1.00 92.56 134 THR A CA 1
ATOM 1033 C C . THR A 1 134 ? 5.374 1.409 -16.369 1.00 92.56 134 THR A C 1
ATOM 1035 O O . THR A 1 134 ? 6.143 1.398 -17.334 1.00 92.56 134 THR A O 1
ATOM 1038 N N . LEU A 1 135 ? 5.001 0.282 -15.755 1.00 95.94 135 LEU A N 1
ATOM 1039 C CA . LEU A 1 135 ? 5.477 -1.036 -16.154 1.00 95.94 135 LEU A CA 1
ATOM 1040 C C . LEU A 1 135 ? 4.907 -1.445 -17.517 1.00 95.94 135 LEU A C 1
ATOM 1042 O O . LEU A 1 135 ? 3.698 -1.581 -17.700 1.00 95.94 135 LEU A O 1
ATOM 1046 N N . ARG A 1 136 ? 5.793 -1.679 -18.481 1.00 96.94 136 ARG A N 1
ATOM 1047 C CA . ARG A 1 136 ? 5.430 -2.150 -19.813 1.00 96.94 136 ARG A CA 1
ATOM 1048 C C . ARG A 1 136 ? 5.369 -3.673 -19.840 1.00 96.94 136 ARG A C 1
ATOM 1050 O O . ARG A 1 136 ? 6.336 -4.336 -19.472 1.00 96.94 136 ARG A O 1
ATOM 1057 N N . ALA A 1 137 ? 4.275 -4.221 -20.367 1.00 97.19 137 ALA A N 1
ATOM 1058 C CA . ALA A 1 137 ? 4.116 -5.666 -20.528 1.00 97.19 137 ALA A CA 1
ATOM 1059 C C . ALA A 1 137 ? 5.210 -6.285 -21.420 1.00 97.19 137 ALA A C 1
ATOM 1061 O O . ALA A 1 137 ? 5.741 -7.340 -21.097 1.00 97.19 137 ALA A O 1
ATOM 1062 N N . ASP A 1 138 ? 5.629 -5.596 -22.487 1.00 97.06 138 ASP A N 1
ATOM 1063 C CA . ASP A 1 138 ? 6.670 -6.067 -23.415 1.00 97.06 138 ASP A CA 1
ATOM 1064 C C . ASP A 1 138 ? 8.098 -6.043 -22.838 1.00 97.06 138 ASP A C 1
ATOM 1066 O O . ASP A 1 138 ? 9.052 -6.404 -23.527 1.00 97.06 138 ASP A O 1
ATOM 1070 N N . ARG A 1 139 ? 8.252 -5.631 -21.574 1.00 97.62 139 ARG A N 1
ATOM 1071 C CA . ARG A 1 139 ? 9.510 -5.662 -20.815 1.00 97.62 139 ARG A CA 1
ATOM 1072 C C . ARG A 1 139 ? 9.520 -6.743 -19.738 1.00 97.62 139 ARG A C 1
ATOM 1074 O O . ARG A 1 139 ? 10.429 -6.754 -18.912 1.00 97.62 139 ARG A O 1
ATOM 1081 N N . LEU A 1 140 ? 8.537 -7.644 -19.737 1.00 98.00 140 LEU A N 1
ATOM 1082 C CA . LEU A 1 140 ? 8.418 -8.747 -18.786 1.00 98.00 140 LEU A CA 1
ATOM 1083 C C . LEU A 1 140 ? 8.740 -10.098 -19.4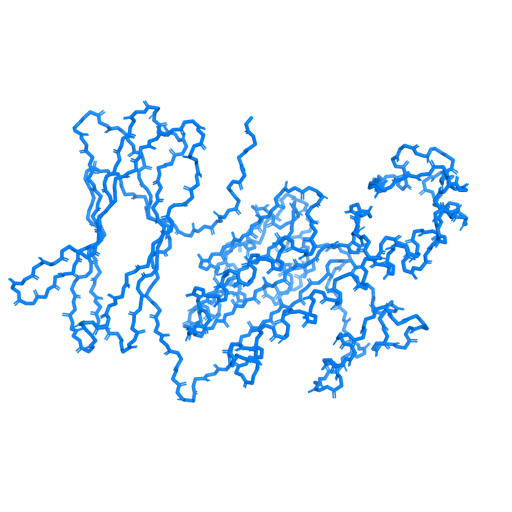45 1.00 98.00 140 LEU A C 1
ATOM 1085 O O . LEU A 1 140 ? 8.250 -10.384 -20.540 1.00 98.00 140 LEU A O 1
ATOM 1089 N N . SER A 1 141 ? 9.509 -10.966 -18.775 1.00 94.00 141 SER A N 1
ATOM 1090 C CA . SER A 1 141 ? 9.845 -12.302 -19.301 1.00 94.00 141 SER A CA 1
ATOM 1091 C C . SER A 1 141 ? 8.599 -13.175 -19.450 1.00 94.00 141 SER A C 1
ATOM 1093 O O . SER A 1 141 ? 8.476 -13.890 -20.440 1.00 94.00 141 SER A O 1
ATOM 1095 N N . ALA A 1 142 ? 7.609 -13.002 -18.565 1.00 94.88 142 ALA A N 1
ATOM 1096 C CA . ALA A 1 142 ? 6.290 -13.635 -18.659 1.00 94.88 142 ALA A CA 1
ATOM 1097 C C . ALA A 1 142 ? 5.542 -13.351 -19.982 1.00 94.88 142 ALA A C 1
ATOM 1099 O O . ALA A 1 142 ? 4.694 -14.139 -20.388 1.00 94.88 142 ALA A O 1
ATOM 1100 N N . TYR A 1 143 ? 5.857 -12.244 -20.665 1.00 96.69 143 TYR A N 1
ATOM 1101 C CA . TYR A 1 143 ? 5.273 -11.865 -21.958 1.00 96.69 143 TYR A CA 1
ATOM 1102 C C . TYR A 1 143 ? 6.246 -12.076 -23.134 1.00 96.69 143 TYR A C 1
ATOM 1104 O O . TYR A 1 143 ? 6.016 -11.566 -24.229 1.00 96.69 143 TYR A O 1
ATOM 1112 N N . GLY A 1 144 ? 7.330 -12.833 -22.930 1.00 94.81 144 GLY A N 1
ATOM 1113 C CA . GLY A 1 144 ? 8.290 -13.191 -23.978 1.00 94.81 144 GLY A CA 1
ATOM 1114 C C . GLY A 1 144 ? 9.424 -12.187 -24.191 1.00 94.81 144 GLY A C 1
ATOM 1115 O O . GLY A 1 144 ? 10.093 -12.238 -25.224 1.00 94.81 144 GLY A O 1
ATOM 1116 N N . TYR A 1 145 ? 9.670 -11.270 -23.246 1.00 97.12 145 TYR A N 1
ATOM 1117 C CA . TYR A 1 145 ? 10.808 -10.358 -23.348 1.00 97.12 145 TYR A CA 1
ATOM 1118 C C . TYR A 1 145 ? 12.144 -11.117 -23.294 1.00 97.12 145 TYR A C 1
ATOM 1120 O O . TYR A 1 145 ? 12.359 -11.968 -22.435 1.00 97.12 145 TYR A O 1
ATOM 1128 N N . GLY A 1 146 ? 13.074 -10.784 -24.198 1.00 94.56 146 GLY A N 1
ATOM 1129 C CA . GLY A 1 146 ? 14.334 -11.524 -24.358 1.00 94.56 146 GLY A CA 1
ATOM 1130 C C . GLY A 1 146 ? 15.333 -11.371 -23.203 1.00 94.56 146 GLY A C 1
ATOM 1131 O O . GLY A 1 146 ? 16.278 -12.151 -23.104 1.00 94.56 146 GLY A O 1
ATOM 1132 N N . ARG A 1 147 ? 15.151 -10.377 -22.323 1.00 95.38 147 ARG A N 1
ATOM 1133 C CA . ARG A 1 147 ? 15.927 -10.248 -21.081 1.00 95.38 147 ARG A CA 1
ATOM 1134 C C . ARG A 1 147 ? 15.113 -10.800 -19.919 1.00 95.38 147 ARG A C 1
ATOM 1136 O O . ARG A 1 147 ? 13.918 -10.545 -19.810 1.00 95.38 147 ARG A O 1
ATOM 1143 N N . ARG A 1 148 ? 15.789 -11.488 -18.998 1.00 95.00 148 ARG A N 1
ATOM 1144 C CA . ARG A 1 148 ? 15.184 -12.054 -17.784 1.00 95.00 148 ARG A CA 1
ATOM 1145 C C . ARG A 1 148 ? 14.982 -10.988 -16.699 1.00 95.00 148 ARG A C 1
ATOM 1147 O O . ARG A 1 148 ? 15.604 -11.056 -15.645 1.00 95.00 148 ARG A O 1
ATOM 1154 N N . THR A 1 149 ? 14.158 -9.989 -16.996 1.00 97.25 149 THR A N 1
ATOM 1155 C CA . THR A 1 149 ? 13.871 -8.841 -16.119 1.00 97.25 149 THR A CA 1
ATOM 1156 C C . THR A 1 149 ? 12.885 -9.157 -15.008 1.00 97.25 149 THR A C 1
ATOM 1158 O O . THR A 1 149 ? 12.801 -8.386 -14.066 1.00 97.25 149 THR A O 1
ATOM 1161 N N . SER A 1 150 ? 12.092 -10.225 -15.123 1.00 98.12 150 SER A N 1
ATOM 1162 C CA . SER A 1 150 ? 10.972 -10.467 -14.201 1.00 98.12 150 SER A CA 1
ATOM 1163 C C . SER A 1 150 ? 10.709 -11.947 -13.874 1.00 98.12 150 SER A C 1
ATOM 1165 O O . SER A 1 150 ? 9.589 -12.441 -14.037 1.00 98.12 150 SER A O 1
ATOM 1167 N N . PRO A 1 151 ? 11.736 -12.696 -13.428 1.00 97.62 151 PRO A N 1
ATOM 1168 C CA . PRO A 1 151 ? 11.585 -14.110 -13.094 1.00 97.62 151 PRO A CA 1
ATOM 1169 C C . PRO A 1 151 ? 10.560 -14.403 -11.983 1.00 97.62 151 PRO A C 1
ATOM 1171 O O . PRO A 1 151 ? 9.989 -15.492 -11.980 1.00 97.62 151 PRO A O 1
ATOM 1174 N N . GLN A 1 152 ? 10.323 -13.491 -11.033 1.00 98.38 152 GLN A N 1
ATOM 1175 C CA . GLN A 1 152 ? 9.357 -13.714 -9.948 1.00 98.38 152 GLN A CA 1
ATOM 1176 C C . GLN A 1 152 ? 7.916 -13.559 -10.445 1.00 98.38 152 GLN A C 1
ATOM 1178 O O . GLN A 1 152 ? 7.069 -14.400 -10.143 1.00 98.38 152 GLN A O 1
ATOM 1183 N N . ILE A 1 153 ? 7.642 -12.535 -11.258 1.00 98.31 153 ILE A N 1
ATOM 1184 C CA . ILE A 1 153 ? 6.349 -12.357 -11.934 1.00 98.31 153 ILE A CA 1
ATOM 1185 C C . ILE A 1 153 ? 6.085 -13.521 -12.897 1.00 98.31 153 ILE A C 1
ATOM 1187 O O . ILE A 1 153 ? 4.966 -14.020 -12.950 1.00 98.31 153 ILE A O 1
ATOM 1191 N N . GLU A 1 154 ? 7.100 -13.996 -13.621 1.00 97.81 154 GLU A N 1
ATOM 1192 C CA . GLU A 1 154 ? 6.998 -15.186 -14.476 1.00 97.81 154 GLU A CA 1
ATOM 1193 C C . GLU A 1 154 ? 6.625 -16.441 -13.672 1.00 97.81 154 GLU A C 1
ATOM 1195 O O . GLU A 1 154 ? 5.699 -17.164 -14.044 1.00 97.81 154 GLU A O 1
ATOM 1200 N N . ALA A 1 155 ? 7.273 -16.668 -12.526 1.00 97.56 155 ALA A N 1
ATOM 1201 C CA . ALA A 1 155 ? 6.945 -17.783 -11.640 1.00 97.56 155 ALA A CA 1
ATOM 1202 C C . ALA A 1 155 ? 5.533 -17.674 -11.034 1.00 97.56 155 ALA A C 1
ATOM 1204 O O . ALA A 1 155 ? 4.873 -18.698 -10.841 1.00 97.56 155 ALA A O 1
ATOM 1205 N N . LEU A 1 156 ? 5.068 -16.454 -10.740 1.00 97.19 156 LEU A N 1
ATOM 1206 C CA . LEU A 1 156 ? 3.703 -16.196 -10.279 1.00 97.19 156 LEU A CA 1
ATOM 1207 C C . LEU A 1 156 ? 2.682 -16.462 -11.394 1.00 97.19 156 LEU A C 1
ATOM 1209 O O . LEU A 1 156 ? 1.681 -17.134 -11.160 1.00 97.19 156 LEU A O 1
ATOM 1213 N N . ALA A 1 157 ? 2.954 -15.989 -12.612 1.00 97.19 157 ALA A N 1
ATOM 1214 C CA . ALA A 1 157 ? 2.103 -16.211 -13.777 1.00 97.19 157 ALA A CA 1
ATOM 1215 C C . ALA A 1 157 ? 1.946 -17.706 -14.094 1.00 97.19 157 ALA A C 1
ATOM 1217 O O . ALA A 1 157 ? 0.841 -18.146 -14.403 1.00 97.19 157 ALA A O 1
ATOM 1218 N N . ALA A 1 158 ? 3.015 -18.495 -13.941 1.00 96.88 158 ALA A N 1
ATOM 1219 C CA . ALA A 1 158 ? 2.994 -19.946 -14.138 1.00 96.88 158 ALA A CA 1
ATOM 1220 C C . ALA A 1 158 ? 2.104 -20.706 -13.131 1.00 96.88 158 ALA A C 1
ATOM 1222 O O . ALA A 1 158 ? 1.703 -21.835 -13.403 1.00 96.88 158 ALA A O 1
ATOM 1223 N N . GLN A 1 159 ? 1.801 -20.106 -11.977 1.00 96.50 159 GLN A N 1
ATOM 1224 C CA . GLN A 1 159 ? 0.923 -20.671 -10.942 1.00 96.50 159 GLN A CA 1
ATOM 1225 C C . GLN A 1 159 ? -0.486 -20.059 -10.962 1.00 96.50 159 GLN A C 1
ATOM 1227 O O . GLN A 1 159 ? -1.343 -20.462 -10.178 1.00 96.50 159 GLN A O 1
ATOM 1232 N N . GLY A 1 160 ? -0.727 -19.081 -11.836 1.00 96.12 160 GLY A N 1
ATOM 1233 C CA . GLY A 1 160 ? -1.962 -18.314 -11.897 1.00 96.12 160 GLY A CA 1
ATOM 1234 C C . GLY A 1 160 ? -2.506 -18.201 -13.316 1.00 96.12 160 GLY A C 1
ATOM 1235 O O . GLY A 1 160 ? -2.429 -19.125 -14.120 1.00 96.12 160 GLY A O 1
ATOM 1236 N N . THR A 1 161 ? -3.108 -17.054 -13.619 1.00 97.25 161 THR A N 1
ATOM 1237 C CA . THR A 1 161 ? -3.629 -16.739 -14.954 1.00 97.25 161 THR A CA 1
ATOM 1238 C C . THR A 1 161 ? -2.941 -15.493 -15.492 1.00 97.25 161 THR A C 1
ATOM 1240 O O . THR A 1 161 ? -2.987 -14.435 -14.866 1.00 97.25 161 THR A O 1
ATOM 1243 N N . LEU A 1 162 ? -2.323 -15.619 -16.668 1.00 97.44 162 LEU A N 1
ATOM 1244 C CA . LEU A 1 162 ? -1.715 -14.510 -17.397 1.00 97.44 162 LEU A CA 1
ATOM 1245 C C . LEU A 1 162 ? -2.696 -13.961 -18.438 1.00 97.44 162 LEU A C 1
ATOM 1247 O O . LEU A 1 162 ? -3.165 -14.689 -19.312 1.00 97.44 162 LEU A O 1
ATOM 1251 N N . PHE A 1 163 ? -2.985 -12.663 -18.374 1.00 97.81 163 PHE A N 1
ATOM 1252 C CA . PHE A 1 163 ? -3.876 -11.998 -19.323 1.00 97.81 163 PHE A CA 1
ATOM 1253 C C . PHE A 1 163 ? -3.071 -11.296 -20.420 1.00 97.81 163 PHE A C 1
ATOM 1255 O O . PHE A 1 163 ? -2.469 -10.256 -20.183 1.00 97.81 163 PHE A O 1
ATOM 1262 N N . HIS A 1 164 ? -3.115 -11.814 -21.649 1.00 96.25 164 HIS A N 1
ATOM 1263 C CA . HIS A 1 164 ? -2.433 -11.190 -22.796 1.00 96.25 164 HIS A CA 1
ATOM 1264 C C . HIS A 1 164 ? -3.115 -9.912 -23.309 1.00 96.25 164 HIS A C 1
ATOM 1266 O O . HIS A 1 164 ? -2.480 -9.104 -23.977 1.00 96.25 164 HIS A O 1
ATOM 1272 N N . ASN A 1 165 ? -4.399 -9.727 -22.990 1.00 96.62 165 ASN A N 1
ATOM 1273 C CA . ASN A 1 165 ? -5.219 -8.604 -23.444 1.00 96.62 165 ASN A CA 1
ATOM 1274 C C . ASN A 1 165 ? -5.788 -7.831 -22.245 1.00 96.62 165 ASN A C 1
ATOM 1276 O O . ASN A 1 165 ? -6.997 -7.821 -22.019 1.00 96.62 165 ASN A O 1
ATOM 1280 N N . ALA A 1 166 ? -4.904 -7.211 -21.461 1.00 96.19 166 ALA A N 1
ATOM 1281 C CA . ALA A 1 166 ? -5.261 -6.325 -20.355 1.00 96.19 166 ALA A CA 1
ATOM 1282 C C . ALA A 1 166 ? -4.906 -4.873 -20.716 1.00 96.19 166 ALA A C 1
ATOM 1284 O O . ALA A 1 166 ? -3.734 -4.530 -20.862 1.00 96.19 166 ALA A O 1
ATOM 1285 N N . PHE A 1 167 ? -5.919 -4.019 -20.876 1.00 96.62 167 PHE A N 1
ATOM 1286 C CA . PHE A 1 167 ? -5.744 -2.626 -21.296 1.00 96.62 167 PHE A CA 1
ATOM 1287 C C . PHE A 1 167 ? -5.998 -1.666 -20.136 1.00 96.62 167 PHE A C 1
ATOM 1289 O O . PHE A 1 167 ? -7.006 -1.774 -19.439 1.00 96.62 167 PHE A O 1
ATOM 1296 N N . SER A 1 168 ? -5.103 -0.692 -19.961 1.00 96.12 168 SER A N 1
ATOM 1297 C CA . SER A 1 168 ? -5.326 0.411 -19.026 1.00 96.12 168 SER A CA 1
ATOM 1298 C C . SER A 1 168 ? -6.440 1.327 -19.536 1.00 96.12 168 SER A C 1
ATOM 1300 O O . SER A 1 168 ? -6.491 1.655 -20.722 1.00 96.12 168 SER A O 1
ATOM 1302 N N . ALA A 1 169 ? -7.293 1.801 -18.629 1.00 97.12 169 ALA A N 1
ATOM 1303 C CA . ALA A 1 169 ? -8.354 2.757 -18.944 1.00 97.12 169 ALA A CA 1
ATOM 1304 C C . ALA A 1 169 ? -7.824 4.157 -19.322 1.00 97.12 169 ALA A C 1
ATOM 1306 O O . ALA A 1 169 ? -8.566 4.984 -19.852 1.00 97.12 169 ALA A O 1
ATOM 1307 N N . SER A 1 170 ? -6.546 4.441 -19.042 1.00 95.00 170 SER A N 1
ATOM 1308 C CA . SER A 1 170 ? -5.869 5.685 -19.416 1.00 95.00 170 SER A CA 1
ATOM 1309 C C . SER A 1 170 ? -4.357 5.494 -19.567 1.00 95.00 170 SER A C 1
ATOM 1311 O O . SER A 1 170 ? -3.782 4.534 -19.058 1.00 95.00 170 SER A O 1
ATOM 1313 N N . ASN A 1 171 ? -3.693 6.429 -20.246 1.00 91.19 171 ASN A N 1
ATOM 1314 C CA . ASN A 1 171 ? -2.251 6.409 -20.506 1.00 91.19 171 ASN A CA 1
ATOM 1315 C C . ASN A 1 171 ? -1.397 7.084 -19.415 1.00 91.19 171 ASN A C 1
ATOM 1317 O O . ASN A 1 171 ? -0.190 7.222 -19.600 1.00 91.19 171 ASN A O 1
ATOM 1321 N N . TRP A 1 172 ? -1.995 7.540 -18.311 1.00 89.31 172 TRP A N 1
ATOM 1322 C CA . TRP A 1 172 ? -1.258 8.133 -17.192 1.00 89.31 172 TRP A CA 1
ATOM 1323 C C . TRP A 1 172 ? -1.862 7.764 -15.833 1.00 89.31 172 TRP A C 1
ATOM 1325 O O . TRP A 1 172 ? -3.046 7.432 -15.737 1.00 89.31 172 TRP A O 1
ATOM 1335 N N . THR A 1 173 ? -1.021 7.840 -14.797 1.00 89.81 173 THR A N 1
ATOM 1336 C CA . THR A 1 173 ? -1.212 7.301 -13.441 1.00 89.81 173 THR A CA 1
ATOM 1337 C C . THR A 1 173 ? -2.601 7.560 -12.851 1.00 89.81 173 THR A C 1
ATOM 1339 O O . THR A 1 173 ? -3.362 6.616 -12.650 1.00 89.81 173 THR A O 1
ATOM 1342 N N . SER A 1 174 ? -2.972 8.818 -12.582 1.00 91.75 174 SER A N 1
ATOM 1343 C CA . SER A 1 174 ? -4.165 9.126 -11.774 1.00 91.75 174 SER A CA 1
ATOM 1344 C C . SER A 1 174 ? -5.475 8.570 -12.357 1.00 91.75 174 SER A C 1
ATOM 1346 O O . SER A 1 174 ? -6.171 7.865 -11.633 1.00 91.75 174 SER A O 1
ATOM 1348 N N . PRO A 1 175 ? -5.849 8.800 -13.632 1.00 94.19 175 PRO A N 1
ATOM 1349 C CA . PRO A 1 175 ? -7.060 8.187 -14.176 1.00 94.19 175 PRO A CA 1
ATOM 1350 C C . PRO A 1 175 ? -6.994 6.667 -14.268 1.00 94.19 175 PRO A C 1
ATOM 1352 O O . PRO A 1 175 ? -8.012 6.030 -14.028 1.00 94.19 175 PRO A O 1
ATOM 1355 N N . ALA A 1 176 ? -5.836 6.087 -14.606 1.00 94.31 176 ALA A N 1
ATOM 1356 C CA . ALA A 1 176 ? -5.697 4.635 -14.698 1.00 94.31 176 ALA A CA 1
ATOM 1357 C C . ALA A 1 176 ? -5.974 3.976 -13.339 1.00 94.31 176 ALA A C 1
ATOM 1359 O O . ALA A 1 176 ? -6.796 3.064 -13.243 1.00 94.31 176 ALA A O 1
ATOM 1360 N N . PHE A 1 177 ? -5.370 4.503 -12.270 1.00 94.31 177 PHE A N 1
ATOM 1361 C CA . PHE A 1 177 ? -5.659 4.047 -10.917 1.00 94.31 177 PHE A CA 1
ATOM 1362 C C . PHE A 1 177 ? -7.090 4.382 -10.501 1.00 94.31 177 PHE A C 1
ATOM 1364 O O . PHE A 1 177 ? -7.765 3.517 -9.964 1.00 94.31 177 PHE A O 1
ATOM 1371 N N . ALA A 1 178 ? -7.626 5.567 -10.793 1.00 95.25 178 ALA A N 1
ATOM 1372 C CA . ALA A 1 178 ? -9.010 5.877 -10.428 1.00 95.25 178 ALA A CA 1
ATOM 1373 C C . ALA A 1 178 ? -9.998 4.873 -11.047 1.00 95.25 178 ALA A C 1
ATOM 1375 O O . ALA A 1 178 ? -10.947 4.463 -10.379 1.00 95.25 178 ALA A O 1
ATOM 1376 N N . SER A 1 179 ? -9.736 4.385 -12.263 1.00 97.00 179 SER A N 1
ATOM 1377 C CA . SER A 1 179 ? -10.520 3.302 -12.860 1.00 97.00 179 SER A CA 1
ATOM 1378 C C . SER A 1 179 ? -10.358 1.960 -12.135 1.00 97.00 179 SER A C 1
ATOM 1380 O O . SER A 1 179 ? -11.354 1.270 -11.936 1.00 97.00 179 SER A O 1
ATOM 1382 N N . ILE A 1 180 ? -9.152 1.604 -11.672 1.00 95.62 180 ILE A N 1
ATOM 1383 C CA . ILE A 1 180 ? -8.921 0.398 -10.849 1.00 95.62 180 ILE A CA 1
ATOM 1384 C C . ILE A 1 180 ? -9.703 0.472 -9.530 1.00 95.62 180 ILE A C 1
ATOM 1386 O O . ILE A 1 180 ? -10.342 -0.498 -9.132 1.00 95.62 180 ILE A O 1
ATOM 1390 N N . PHE A 1 181 ? -9.669 1.621 -8.852 1.00 96.12 181 PHE A N 1
ATOM 1391 C CA . PHE A 1 181 ? -10.288 1.778 -7.536 1.00 96.12 181 PHE A CA 1
ATOM 1392 C C . PHE A 1 181 ? -11.805 1.938 -7.617 1.00 96.12 181 PHE A C 1
ATOM 1394 O O . PHE A 1 181 ? -12.486 1.553 -6.679 1.00 96.12 181 PHE A O 1
ATOM 1401 N N . THR A 1 182 ? -12.355 2.489 -8.699 1.00 97.25 182 THR A N 1
ATOM 1402 C CA . THR A 1 182 ? -13.805 2.749 -8.805 1.00 97.25 182 THR A CA 1
ATOM 1403 C C . THR A 1 182 ? -14.548 1.752 -9.694 1.00 97.25 182 THR A C 1
ATOM 1405 O O . THR A 1 182 ? -15.773 1.699 -9.657 1.00 97.25 182 THR A O 1
ATOM 1408 N N . GLY A 1 183 ? -13.840 0.985 -10.531 1.00 97.00 183 GLY A N 1
ATOM 1409 C CA . GLY A 1 183 ? -14.445 0.130 -11.558 1.00 97.00 183 GLY A CA 1
ATOM 1410 C C . GLY A 1 183 ? -15.073 0.902 -12.728 1.00 97.00 183 GLY A C 1
ATOM 1411 O O . GLY A 1 183 ? -15.727 0.304 -13.581 1.00 97.00 183 GLY A O 1
ATOM 1412 N N . PHE A 1 184 ? -14.889 2.224 -12.791 1.00 97.50 184 PHE A N 1
ATOM 1413 C CA . PHE A 1 184 ? -15.462 3.087 -13.820 1.00 97.50 184 PHE A CA 1
ATOM 1414 C C . PHE A 1 184 ? -14.399 3.639 -14.774 1.00 97.50 184 PHE A C 1
ATOM 1416 O O . PHE A 1 184 ? -13.242 3.796 -14.412 1.00 97.50 184 PHE A O 1
ATOM 1423 N N . MET A 1 185 ? -14.797 3.998 -15.997 1.00 97.50 185 MET A N 1
ATOM 1424 C CA . MET A 1 185 ? -13.913 4.670 -16.962 1.00 97.50 185 MET A CA 1
ATOM 1425 C C . MET A 1 185 ? -13.673 6.151 -16.600 1.00 97.50 185 MET A C 1
ATOM 1427 O O . MET A 1 185 ? -14.514 6.751 -15.917 1.00 97.50 185 MET A O 1
ATOM 1431 N N . PRO A 1 186 ? -12.615 6.802 -17.138 1.00 96.62 186 PRO A N 1
ATOM 1432 C CA . PRO A 1 186 ? -12.327 8.221 -16.892 1.00 96.62 186 PRO A CA 1
ATOM 1433 C C . PRO A 1 186 ? -13.465 9.183 -17.217 1.00 96.62 186 PRO A C 1
ATOM 1435 O O . PRO A 1 186 ? -13.630 10.197 -16.537 1.00 96.62 186 PRO A O 1
ATOM 1438 N N . SER A 1 187 ? -14.306 8.841 -18.193 1.00 95.56 187 SER A N 1
ATOM 1439 C CA . SER A 1 187 ? -15.517 9.598 -18.527 1.00 95.56 187 SER A CA 1
ATOM 1440 C C . SER A 1 187 ? -16.544 9.644 -17.390 1.00 95.56 187 SER A C 1
ATOM 1442 O O . SER A 1 187 ? -17.371 10.553 -17.359 1.00 95.56 187 SER A O 1
ATOM 1444 N N . LYS A 1 188 ? -16.494 8.708 -16.438 1.00 96.94 188 LYS A N 1
ATOM 1445 C CA . LYS A 1 188 ? -17.418 8.633 -15.306 1.00 96.94 188 LYS A CA 1
ATOM 1446 C C . LYS A 1 188 ? -16.809 9.196 -14.026 1.00 96.94 188 LYS A C 1
ATOM 1448 O O . LYS A 1 188 ? -17.428 10.074 -13.437 1.00 96.94 188 LYS A O 1
ATOM 1453 N N . HIS A 1 189 ? -15.615 8.754 -13.622 1.00 95.62 189 HIS A N 1
ATOM 1454 C CA . HIS A 1 189 ? -14.977 9.246 -12.388 1.00 95.62 189 HIS A CA 1
ATOM 1455 C C . HIS A 1 189 ? -14.304 10.617 -12.539 1.00 95.62 189 HIS A C 1
ATOM 1457 O O . HIS A 1 189 ? -13.946 11.230 -11.543 1.00 95.62 189 HIS A O 1
ATOM 1463 N N . GLN A 1 190 ? -14.131 11.125 -13.766 1.00 94.94 190 GLN A N 1
ATOM 1464 C CA . GLN A 1 190 ? -13.712 12.506 -14.045 1.00 94.94 190 GLN A CA 1
ATOM 1465 C C . GLN A 1 190 ? -12.326 12.916 -13.503 1.00 94.94 190 GLN A C 1
ATOM 1467 O O . GLN A 1 190 ? -11.975 14.098 -13.550 1.00 94.94 190 GLN A O 1
ATOM 1472 N N . VAL A 1 191 ? -11.492 11.958 -13.082 1.00 93.38 191 VAL A N 1
ATOM 1473 C CA . VAL A 1 191 ? -10.073 12.154 -12.704 1.00 93.38 191 VAL A CA 1
ATOM 1474 C C . VAL A 1 191 ? -9.227 12.326 -13.972 1.00 93.38 191 VAL A C 1
ATOM 1476 O O . VAL A 1 191 ? -8.408 11.490 -14.328 1.00 93.38 191 VAL A O 1
ATOM 1479 N N . ILE A 1 192 ? -9.486 13.398 -14.719 1.00 90.88 192 ILE A N 1
ATOM 1480 C CA . ILE A 1 192 ? -8.874 13.693 -16.030 1.00 90.88 192 ILE A CA 1
ATOM 1481 C C . ILE A 1 192 ? -7.912 14.890 -15.985 1.00 90.88 192 ILE A C 1
ATOM 1483 O O . ILE A 1 192 ? -7.273 15.220 -16.979 1.00 90.88 192 ILE A O 1
ATOM 1487 N N . HIS A 1 193 ? -7.774 15.521 -14.818 1.00 84.38 193 HIS A N 1
ATOM 1488 C CA . HIS A 1 193 ? -6.844 16.615 -14.555 1.00 84.38 193 HIS A CA 1
ATOM 1489 C C . HIS A 1 193 ? -6.127 16.380 -13.228 1.00 84.38 193 HIS A C 1
ATOM 1491 O O . HIS A 1 193 ? -6.697 15.798 -12.310 1.00 84.38 193 HIS A O 1
ATOM 1497 N N . ARG A 1 194 ? -4.900 16.900 -13.096 1.00 79.62 194 ARG A N 1
ATOM 1498 C CA . ARG A 1 194 ? -4.067 16.736 -11.887 1.00 79.62 194 ARG A CA 1
ATOM 1499 C C . ARG A 1 194 ? -4.704 17.296 -10.607 1.00 79.62 194 ARG A C 1
ATOM 1501 O O . ARG A 1 194 ? -4.298 16.912 -9.525 1.00 79.62 194 ARG A O 1
ATOM 1508 N N . ALA A 1 195 ? -5.680 18.194 -10.739 1.00 79.50 195 ALA A N 1
ATOM 1509 C CA . ALA A 1 195 ? -6.397 18.812 -9.625 1.00 79.50 195 ALA A CA 1
ATOM 1510 C C . ALA A 1 195 ? -7.747 18.142 -9.300 1.00 79.50 195 ALA A C 1
ATOM 1512 O O . ALA A 1 195 ? -8.477 18.644 -8.452 1.00 79.50 195 ALA A O 1
ATOM 1513 N N . ARG A 1 196 ? -8.128 17.059 -9.996 1.00 85.19 196 ARG A N 1
ATOM 1514 C CA . ARG A 1 196 ? -9.397 16.363 -9.748 1.00 85.19 196 ARG A CA 1
ATOM 1515 C C . ARG A 1 196 ? -9.170 15.084 -8.955 1.00 85.19 196 ARG A C 1
ATOM 1517 O O . ARG A 1 196 ? -8.416 14.222 -9.390 1.00 85.19 196 ARG A O 1
ATOM 1524 N N . ALA A 1 197 ? -9.857 14.981 -7.826 1.00 91.00 197 ALA A N 1
ATOM 1525 C CA . ALA A 1 197 ? -9.920 13.793 -6.988 1.00 91.00 197 ALA A CA 1
ATOM 1526 C C . ALA A 1 197 ? -11.001 12.815 -7.478 1.00 91.00 197 ALA A C 1
ATOM 1528 O O . ALA A 1 197 ? -11.896 13.205 -8.233 1.00 91.00 197 ALA A O 1
ATOM 1529 N N . ILE A 1 198 ? -10.930 11.564 -7.021 1.00 93.75 198 ILE A N 1
ATOM 1530 C CA . ILE A 1 198 ? -12.072 10.649 -7.027 1.00 93.75 198 ILE A CA 1
ATOM 1531 C C . ILE A 1 198 ? -13.212 11.340 -6.254 1.00 93.75 198 ILE A C 1
ATOM 1533 O O . ILE A 1 198 ? -12.981 11.776 -5.123 1.00 93.75 198 ILE A O 1
ATOM 1537 N N . PRO A 1 199 ? -14.412 11.496 -6.845 1.00 94.25 199 PRO A N 1
ATOM 1538 C CA . PRO A 1 199 ? -15.552 12.074 -6.139 1.00 94.25 199 PRO A CA 1
ATOM 1539 C C . PRO A 1 199 ? -15.925 11.216 -4.928 1.00 94.25 199 PRO A C 1
ATOM 1541 O O . PRO A 1 199 ? -16.007 9.993 -5.052 1.00 94.25 199 PRO A O 1
ATOM 1544 N N . SER A 1 200 ? -16.166 11.839 -3.774 1.00 93.88 200 SER A N 1
ATOM 1545 C CA . SER A 1 200 ? -16.382 11.112 -2.515 1.00 93.88 200 SER A CA 1
ATOM 1546 C C . SER A 1 200 ? -17.656 10.265 -2.512 1.00 93.88 200 SER A C 1
ATOM 1548 O O . SER A 1 200 ? -17.765 9.301 -1.760 1.00 93.88 200 SER A O 1
ATOM 1550 N N . GLU A 1 201 ? -18.617 10.577 -3.382 1.00 95.50 201 GLU A N 1
ATOM 1551 C CA . GLU A 1 201 ? -19.817 9.776 -3.604 1.00 95.50 201 GLU A CA 1
ATOM 1552 C C . GLU A 1 201 ? -19.556 8.446 -4.336 1.00 95.50 201 GLU A C 1
ATOM 1554 O O . GLU A 1 201 ? -20.433 7.580 -4.361 1.00 95.50 201 GLU A O 1
ATOM 1559 N N . MET A 1 202 ? -18.382 8.265 -4.953 1.00 96.69 202 MET A N 1
ATOM 1560 C CA . MET A 1 202 ? -18.032 7.023 -5.640 1.00 96.69 202 MET A CA 1
ATOM 1561 C C . MET A 1 202 ? -17.466 6.007 -4.663 1.00 96.69 202 MET A C 1
ATOM 1563 O O . MET A 1 202 ? -16.384 6.199 -4.122 1.00 96.69 202 MET A O 1
ATOM 1567 N N . THR A 1 203 ? -18.166 4.887 -4.497 1.00 97.06 203 THR A N 1
ATOM 1568 C CA . THR A 1 203 ? -17.663 3.779 -3.684 1.00 97.06 203 THR A CA 1
ATOM 1569 C C . THR A 1 203 ? -16.400 3.182 -4.301 1.00 97.06 203 THR A C 1
ATOM 1571 O O . THR A 1 203 ? -16.401 2.800 -5.474 1.00 97.06 203 THR A O 1
ATOM 1574 N N . THR A 1 204 ? -15.334 3.077 -3.509 1.00 97.19 204 THR A N 1
ATOM 1575 C CA . THR A 1 204 ? -14.062 2.489 -3.947 1.00 97.19 204 THR A CA 1
ATOM 1576 C C . THR A 1 204 ? -13.984 0.986 -3.663 1.00 97.19 204 THR A C 1
ATOM 1578 O O . THR A 1 204 ? -14.688 0.437 -2.813 1.00 97.19 204 THR A O 1
ATOM 1581 N N . LEU A 1 205 ? -13.064 0.300 -4.344 1.00 97.00 205 LEU A N 1
ATOM 1582 C CA . LEU A 1 205 ? -12.710 -1.102 -4.130 1.00 97.00 205 LEU A CA 1
ATOM 1583 C C . LEU A 1 205 ? -12.361 -1.373 -2.660 1.00 97.00 205 LEU A C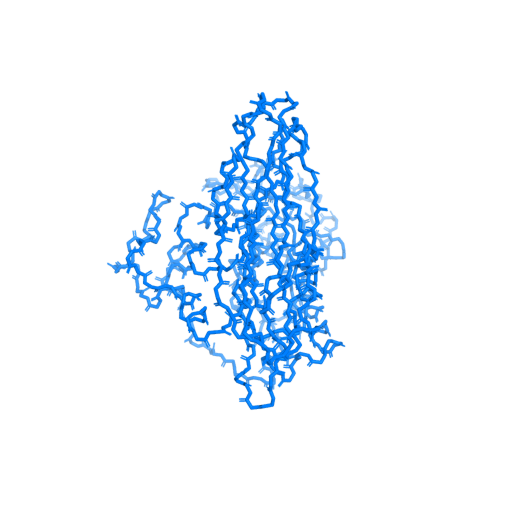 1
ATOM 1585 O O . LEU A 1 205 ? -12.788 -2.382 -2.100 1.00 97.00 205 LEU A O 1
ATOM 1589 N N . ALA A 1 206 ? -11.629 -0.454 -2.025 1.00 96.88 206 ALA A N 1
ATOM 1590 C CA . ALA A 1 206 ? -11.279 -0.556 -0.615 1.00 96.88 206 ALA A CA 1
ATOM 1591 C C . ALA A 1 206 ? -12.526 -0.503 0.277 1.00 96.88 206 ALA A C 1
ATOM 1593 O O . ALA A 1 206 ? -12.670 -1.335 1.166 1.00 96.88 206 ALA A O 1
ATOM 1594 N N . GLU A 1 207 ? -13.490 0.379 -0.003 1.00 97.25 207 GLU A N 1
ATOM 1595 C CA . GLU A 1 207 ? -14.745 0.415 0.754 1.00 97.25 207 GLU A CA 1
ATOM 1596 C C . GLU A 1 207 ? -15.559 -0.876 0.631 1.00 97.25 207 GLU A C 1
ATOM 1598 O O . GLU A 1 207 ? -16.148 -1.313 1.622 1.00 97.25 207 GLU A O 1
ATOM 1603 N N . TYR A 1 208 ? -15.581 -1.514 -0.546 1.00 97.38 208 TYR A N 1
ATOM 1604 C CA . TYR A 1 208 ? -16.225 -2.822 -0.704 1.00 97.38 208 TYR A CA 1
ATOM 1605 C C . TYR A 1 208 ? -15.576 -3.875 0.203 1.00 97.38 208 TYR A C 1
ATOM 1607 O O . TYR A 1 208 ? -16.285 -4.574 0.932 1.00 97.38 208 TYR A O 1
ATOM 1615 N N . PHE A 1 209 ? -14.242 -3.949 0.226 1.00 97.38 209 PHE A N 1
ATOM 1616 C CA . PHE A 1 209 ? -13.509 -4.858 1.112 1.00 97.38 209 PHE A CA 1
ATOM 1617 C C . PHE A 1 209 ? -13.733 -4.537 2.594 1.00 97.38 209 PHE A C 1
ATOM 1619 O O . PHE A 1 209 ? -14.043 -5.439 3.379 1.00 97.38 209 PHE A O 1
ATOM 1626 N N . ARG A 1 210 ? -13.652 -3.258 2.977 1.00 94.88 210 ARG A N 1
ATOM 1627 C CA . ARG A 1 210 ? -13.867 -2.794 4.353 1.00 94.88 210 ARG A CA 1
ATOM 1628 C C . ARG A 1 210 ? -15.257 -3.173 4.856 1.00 94.88 210 ARG A C 1
ATOM 1630 O O . ARG A 1 210 ? -15.385 -3.778 5.918 1.00 94.88 210 ARG A O 1
ATOM 1637 N N . ARG A 1 211 ? -16.304 -2.910 4.062 1.00 95.25 211 ARG A N 1
ATOM 1638 C CA . ARG A 1 211 ? -17.697 -3.285 4.383 1.00 95.25 211 ARG A CA 1
ATOM 1639 C C . ARG A 1 211 ? -17.894 -4.795 4.477 1.00 95.25 211 ARG A C 1
ATOM 1641 O O . ARG A 1 211 ? -18.699 -5.250 5.284 1.00 95.25 211 ARG A O 1
ATOM 1648 N N . ALA A 1 212 ? -17.155 -5.571 3.688 1.00 94.44 212 ALA A N 1
ATOM 1649 C CA . ALA A 1 212 ? -17.176 -7.029 3.754 1.00 94.44 212 ALA A CA 1
ATOM 1650 C C . ALA A 1 212 ? -16.372 -7.593 4.949 1.00 94.44 212 ALA A C 1
ATOM 1652 O O . ALA A 1 212 ? -16.403 -8.801 5.201 1.00 94.44 212 ALA A O 1
ATOM 1653 N N . GLY A 1 213 ? -15.673 -6.739 5.708 1.00 91.50 213 GLY A N 1
ATOM 1654 C CA . GLY A 1 213 ? -14.922 -7.085 6.915 1.00 91.50 213 GLY A CA 1
ATOM 1655 C C . GLY A 1 213 ? -13.469 -7.487 6.656 1.00 91.50 213 GLY A C 1
ATOM 1656 O O . GLY A 1 213 ? -12.952 -8.361 7.353 1.00 91.50 213 GLY A O 1
ATOM 1657 N N . TRP A 1 214 ? -12.841 -6.949 5.612 1.00 95.44 214 TRP A N 1
ATOM 1658 C CA . TRP A 1 214 ? -11.392 -6.990 5.435 1.00 95.44 214 TRP A CA 1
ATOM 1659 C C . TRP A 1 214 ? -10.798 -5.753 6.097 1.00 95.44 214 TRP A C 1
ATOM 1661 O O . TRP A 1 214 ? -11.313 -4.652 5.936 1.00 95.44 214 TRP A O 1
ATOM 1671 N N . THR A 1 215 ? -9.680 -5.935 6.782 1.00 94.62 215 THR A N 1
ATOM 1672 C CA . THR A 1 215 ? -8.798 -4.841 7.173 1.00 94.62 215 THR A CA 1
ATOM 1673 C C . THR A 1 215 ? -8.134 -4.289 5.908 1.00 94.62 215 THR A C 1
ATOM 1675 O O . THR A 1 215 ? -7.513 -5.044 5.159 1.00 94.62 215 THR A O 1
ATOM 1678 N N . THR A 1 216 ? -8.260 -2.996 5.634 1.00 95.81 216 THR A N 1
ATOM 1679 C CA . THR A 1 216 ? -7.902 -2.401 4.332 1.00 95.81 216 THR A CA 1
ATOM 1680 C C . THR A 1 216 ? -6.674 -1.514 4.421 1.00 95.81 216 THR A C 1
ATOM 1682 O O . THR A 1 216 ? -6.623 -0.585 5.222 1.00 95.81 216 THR A O 1
ATOM 1685 N N . HIS A 1 217 ? -5.663 -1.809 3.609 1.00 95.00 217 HIS A N 1
ATOM 1686 C CA . HIS A 1 217 ? -4.355 -1.173 3.710 1.00 95.00 217 HIS A CA 1
ATOM 1687 C C . HIS A 1 217 ? -3.753 -0.809 2.361 1.00 95.00 217 HIS A C 1
ATOM 1689 O O . HIS A 1 217 ? -3.877 -1.559 1.396 1.00 95.00 217 HIS A O 1
ATOM 1695 N N . ALA A 1 218 ? -3.070 0.332 2.307 1.00 94.19 218 ALA A N 1
ATOM 1696 C CA . ALA A 1 218 ? -2.362 0.779 1.117 1.00 94.19 218 ALA A CA 1
ATOM 1697 C C . ALA A 1 218 ? -0.954 1.267 1.446 1.00 94.19 218 ALA A C 1
ATOM 1699 O O . ALA A 1 218 ? -0.737 1.995 2.417 1.00 94.19 218 ALA A O 1
ATOM 1700 N N . ILE A 1 219 ? -0.004 0.898 0.593 1.00 92.38 219 ILE A N 1
ATOM 1701 C CA . ILE A 1 219 ? 1.374 1.382 0.620 1.00 92.38 219 ILE A CA 1
ATOM 1702 C C . ILE A 1 219 ? 1.686 1.913 -0.766 1.00 92.38 219 ILE A C 1
ATOM 1704 O O . ILE A 1 219 ? 1.715 1.156 -1.739 1.00 92.38 219 ILE A O 1
ATOM 1708 N N . VAL A 1 220 ? 1.888 3.226 -0.852 1.00 88.31 220 VAL A N 1
ATOM 1709 C CA . VAL A 1 220 ? 1.985 3.941 -2.121 1.00 88.31 220 VAL A CA 1
ATOM 1710 C C . VAL A 1 220 ? 3.194 4.862 -2.209 1.00 88.31 220 VAL A C 1
ATOM 1712 O O . VAL A 1 220 ? 3.633 5.475 -1.236 1.00 88.31 220 VAL A O 1
ATOM 1715 N N . TYR A 1 221 ? 3.707 4.980 -3.431 1.00 81.12 221 TYR A N 1
ATOM 1716 C CA . TYR A 1 221 ? 4.707 5.962 -3.840 1.00 81.12 221 TYR A CA 1
ATOM 1717 C C . TYR A 1 221 ? 4.099 7.345 -4.214 1.00 81.12 221 TYR A C 1
ATOM 1719 O O . TYR A 1 221 ? 2.940 7.436 -4.619 1.00 81.12 221 TYR A O 1
ATOM 1727 N N . LYS A 1 222 ? 4.926 8.404 -4.102 1.00 67.62 222 LYS A N 1
ATOM 1728 C CA . LYS A 1 222 ? 4.695 9.864 -4.225 1.00 67.62 222 LYS A CA 1
ATOM 1729 C C . LYS A 1 222 ? 3.802 10.417 -5.365 1.00 67.62 222 LYS A C 1
ATOM 1731 O O . LYS A 1 222 ? 3.821 9.995 -6.515 1.00 67.62 222 LYS A O 1
ATOM 1736 N N . ALA A 1 223 ? 3.212 11.571 -5.008 1.00 56.97 223 ALA A N 1
ATOM 1737 C CA . ALA A 1 223 ? 2.655 12.715 -5.757 1.00 56.97 223 ALA A CA 1
ATOM 1738 C C . ALA A 1 223 ? 1.292 12.564 -6.432 1.00 56.97 223 ALA A C 1
ATOM 1740 O O . ALA A 1 223 ? 0.424 13.387 -6.155 1.00 56.97 223 ALA A O 1
ATOM 1741 N N . TYR A 1 224 ? 1.072 11.582 -7.304 1.00 61.78 224 TYR A N 1
ATOM 1742 C CA . TYR A 1 224 ? -0.119 11.613 -8.177 1.00 61.78 224 TYR A CA 1
ATOM 1743 C C . TYR A 1 224 ? -1.366 10.926 -7.619 1.00 61.78 224 TYR A C 1
ATOM 1745 O O . TYR A 1 224 ? -2.417 10.972 -8.257 1.00 61.78 224 TYR A O 1
ATOM 1753 N N . LEU A 1 225 ? -1.250 10.296 -6.451 1.00 67.50 225 LEU A N 1
ATOM 1754 C CA . LEU A 1 225 ? -2.373 9.701 -5.720 1.00 67.50 225 LEU A CA 1
ATOM 1755 C C . LEU A 1 225 ? -2.655 10.440 -4.403 1.00 67.50 225 LEU A C 1
ATOM 1757 O O . LEU A 1 225 ? -3.511 10.031 -3.629 1.00 67.50 225 LEU A O 1
ATOM 1761 N N . TYR A 1 226 ? -1.916 11.516 -4.122 1.00 69.12 226 TYR A N 1
ATOM 1762 C CA . TYR A 1 226 ? -2.004 12.218 -2.850 1.00 69.12 226 TYR A CA 1
ATOM 1763 C C . TYR A 1 226 ? -3.134 13.249 -2.840 1.00 69.12 226 TYR A C 1
ATOM 1765 O O . TYR A 1 226 ? -3.158 14.120 -3.706 1.00 69.12 226 TYR A O 1
ATOM 1773 N N . ASN A 1 227 ? -4.006 13.196 -1.823 1.00 71.38 227 ASN A N 1
ATOM 1774 C CA . ASN A 1 227 ? -5.122 14.133 -1.638 1.00 71.38 227 ASN A CA 1
ATOM 1775 C C . ASN A 1 227 ? -6.042 14.196 -2.873 1.00 71.38 227 ASN A C 1
ATOM 1777 O O . ASN A 1 227 ? -6.535 15.251 -3.272 1.00 71.38 227 ASN A O 1
ATOM 1781 N N . MET A 1 228 ? -6.199 13.040 -3.519 1.00 83.31 228 MET A N 1
ATOM 1782 C CA . MET A 1 228 ? -7.004 12.844 -4.722 1.00 83.31 228 MET A CA 1
ATOM 1783 C C . MET A 1 228 ? -8.100 11.792 -4.489 1.00 83.31 228 MET A C 1
ATOM 1785 O O . MET A 1 228 ? -8.645 11.272 -5.457 1.00 83.31 228 MET A O 1
ATOM 1789 N N . GLY A 1 229 ? -8.434 11.482 -3.229 1.00 88.50 229 GLY A N 1
ATOM 1790 C CA . GLY A 1 229 ? -9.514 10.562 -2.861 1.00 88.50 229 GLY A CA 1
ATOM 1791 C C . GLY A 1 229 ? -9.161 9.077 -2.994 1.00 88.50 229 GLY A C 1
ATOM 1792 O O . GLY A 1 229 ? -10.044 8.233 -2.899 1.00 88.50 229 GLY A O 1
ATOM 1793 N N . PHE A 1 230 ? -7.890 8.729 -3.216 1.00 90.81 230 PHE A N 1
ATOM 1794 C CA . PHE A 1 230 ? -7.460 7.326 -3.307 1.00 90.81 230 PHE A CA 1
ATOM 1795 C C . PHE A 1 230 ? -7.385 6.640 -1.943 1.00 90.81 230 PHE A C 1
ATOM 1797 O O . PHE A 1 230 ? -7.535 5.425 -1.853 1.00 90.81 230 PHE A O 1
ATOM 1804 N N . GLU A 1 231 ? -7.188 7.425 -0.889 1.00 90.62 231 GLU A N 1
ATOM 1805 C CA . GLU A 1 231 ? -7.206 6.995 0.504 1.00 90.62 231 GLU A CA 1
ATOM 1806 C C . GLU A 1 231 ? -8.594 6.527 0.973 1.00 90.62 231 GLU A C 1
ATOM 1808 O O . GLU A 1 231 ? -8.702 5.822 1.976 1.00 90.62 231 GLU A O 1
ATOM 1813 N N . GLN A 1 232 ? -9.655 6.877 0.237 1.00 91.88 232 GLN A N 1
ATOM 1814 C CA . GLN A 1 232 ? -11.027 6.536 0.586 1.00 91.88 232 GLN A CA 1
ATOM 1815 C C . GLN A 1 232 ? -11.220 5.020 0.695 1.00 91.88 232 GLN A C 1
ATOM 1817 O O . GLN A 1 232 ? -11.031 4.268 -0.264 1.00 91.88 232 GLN A O 1
ATOM 1822 N N . GLY A 1 233 ? -11.665 4.588 1.875 1.00 93.06 233 GLY A N 1
ATOM 1823 C CA . GLY A 1 233 ? -11.970 3.193 2.171 1.00 93.06 233 GLY A CA 1
ATOM 1824 C C . GLY A 1 233 ? -10.825 2.392 2.778 1.00 93.06 233 GLY A C 1
ATOM 1825 O O . GLY A 1 233 ? -11.078 1.247 3.133 1.00 93.06 233 GLY A O 1
ATOM 1826 N N . PHE A 1 234 ? -9.625 2.962 2.927 1.00 94.19 234 PHE A N 1
ATOM 1827 C CA . PHE A 1 234 ? -8.509 2.315 3.621 1.00 94.19 234 PHE A CA 1
ATOM 1828 C C . PHE A 1 234 ? -8.499 2.636 5.116 1.00 94.19 234 PHE A C 1
ATOM 1830 O O . PHE A 1 234 ? -8.628 3.791 5.508 1.00 94.19 234 PHE A O 1
ATOM 1837 N N . ASP A 1 235 ? -8.280 1.620 5.951 1.00 92.81 235 ASP A N 1
ATOM 1838 C CA . ASP A 1 235 ? -8.073 1.788 7.390 1.00 92.81 235 ASP A CA 1
ATOM 1839 C C . ASP A 1 235 ? -6.722 2.461 7.668 1.00 92.81 235 ASP A C 1
ATOM 1841 O O . ASP A 1 235 ? -6.643 3.362 8.499 1.00 92.81 235 ASP A O 1
ATOM 1845 N N . THR A 1 236 ? -5.658 2.091 6.943 1.00 90.62 236 THR A N 1
ATOM 1846 C CA . THR A 1 236 ? -4.447 2.924 6.909 1.00 90.62 236 THR A CA 1
ATOM 1847 C C . THR A 1 236 ? -3.841 3.033 5.511 1.00 90.62 236 THR A C 1
ATOM 1849 O O . THR A 1 236 ? -3.836 2.089 4.713 1.00 90.62 236 THR A O 1
ATOM 1852 N N . TRP A 1 237 ? -3.322 4.224 5.220 1.00 89.56 237 TRP A N 1
ATOM 1853 C CA . TRP A 1 237 ? -2.744 4.588 3.934 1.00 89.56 237 TRP A CA 1
ATOM 1854 C C . TRP A 1 237 ? -1.363 5.202 4.143 1.00 89.56 237 TRP A C 1
ATOM 1856 O O . TRP A 1 237 ? -1.221 6.308 4.667 1.00 89.56 237 TRP A O 1
ATOM 1866 N N . PHE A 1 238 ? -0.324 4.491 3.721 1.00 87.50 238 PHE A N 1
ATOM 1867 C CA . PHE A 1 238 ? 1.049 4.965 3.793 1.00 87.50 238 PHE A CA 1
ATOM 1868 C C . PHE A 1 238 ? 1.465 5.548 2.454 1.00 87.50 238 PHE A C 1
ATOM 1870 O O . PHE A 1 238 ? 1.710 4.818 1.498 1.00 87.50 238 PHE A O 1
ATOM 1877 N N . ASN A 1 239 ? 1.612 6.866 2.408 1.00 82.75 239 ASN A N 1
ATOM 1878 C CA . ASN A 1 239 ? 2.258 7.550 1.301 1.00 82.75 239 ASN A CA 1
ATOM 1879 C C . ASN A 1 239 ? 3.729 7.798 1.657 1.00 82.75 239 ASN A C 1
ATOM 1881 O O . ASN A 1 239 ? 4.073 7.915 2.829 1.00 82.75 239 ASN A O 1
ATOM 1885 N N . VAL A 1 240 ? 4.623 7.880 0.681 1.00 70.81 240 VAL A N 1
ATOM 1886 C CA . VAL A 1 240 ? 5.958 8.452 0.890 1.00 70.81 240 VAL A CA 1
ATOM 1887 C C . VAL A 1 240 ? 6.167 9.514 -0.181 1.00 70.81 240 VAL A C 1
ATOM 1889 O O . VAL A 1 240 ? 6.523 9.181 -1.305 1.00 70.81 240 VAL A O 1
ATOM 1892 N N . PRO A 1 241 ? 5.955 10.805 0.110 1.00 66.44 241 PRO A N 1
ATOM 1893 C CA . PRO A 1 241 ? 6.092 11.903 -0.819 1.00 66.44 241 PRO A CA 1
ATOM 1894 C C . PRO A 1 241 ? 7.554 12.345 -0.938 1.00 66.44 241 PRO A C 1
ATOM 1896 O O . PRO A 1 241 ? 7.844 13.536 -1.074 1.00 66.44 241 PRO A O 1
ATOM 1899 N N . ARG A 1 242 ? 8.487 11.390 -1.022 1.00 72.31 242 ARG A N 1
ATOM 1900 C CA . ARG A 1 242 ? 9.856 11.628 -1.502 1.00 72.31 242 ARG A CA 1
ATOM 1901 C C . ARG A 1 242 ? 10.001 11.081 -2.927 1.00 72.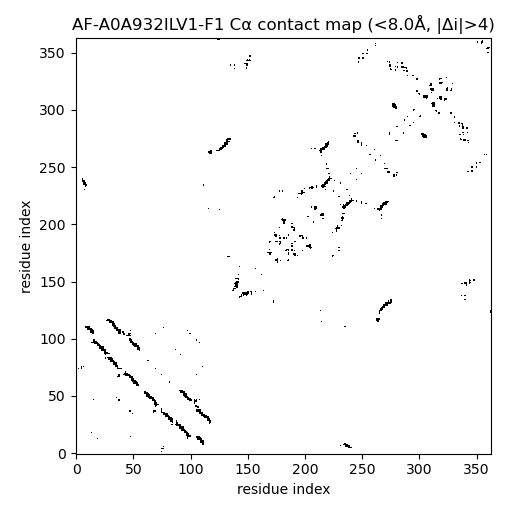31 242 ARG A C 1
ATOM 1903 O O . ARG A 1 242 ? 9.314 10.142 -3.310 1.00 72.31 242 ARG A O 1
ATOM 1910 N N . TYR A 1 243 ? 10.731 11.801 -3.777 1.00 72.12 243 TYR A N 1
ATOM 1911 C CA . TYR A 1 243 ? 10.801 11.481 -5.216 1.00 72.12 243 TYR A CA 1
ATOM 1912 C C . TYR A 1 243 ? 11.830 10.378 -5.510 1.00 72.12 243 TYR A C 1
ATOM 1914 O O . TYR A 1 243 ? 11.965 9.914 -6.628 1.00 72.12 243 TYR A O 1
ATOM 1922 N N . ASP A 1 244 ? 12.581 9.974 -4.499 1.00 74.56 244 ASP A N 1
ATOM 1923 C CA . ASP A 1 244 ? 13.642 8.981 -4.544 1.00 74.56 244 ASP A CA 1
ATOM 1924 C C . ASP A 1 244 ? 13.280 7.709 -3.765 1.00 74.56 244 ASP A C 1
ATOM 1926 O O . ASP A 1 244 ? 14.160 6.893 -3.505 1.00 74.56 244 ASP A O 1
ATOM 1930 N N . VAL A 1 245 ? 12.005 7.537 -3.401 1.00 81.88 245 VAL A N 1
ATOM 1931 C CA . VAL A 1 245 ? 11.510 6.336 -2.714 1.00 81.88 245 VAL A CA 1
ATOM 1932 C C . VAL A 1 245 ? 11.715 5.136 -3.613 1.00 81.88 245 VAL A C 1
ATOM 1934 O O . VAL A 1 245 ? 11.359 5.161 -4.791 1.00 81.88 245 VAL A O 1
ATOM 1937 N N . ARG A 1 246 ? 12.290 4.095 -3.031 1.00 90.56 246 ARG A N 1
ATOM 1938 C CA . ARG A 1 246 ? 12.633 2.859 -3.720 1.00 90.56 246 ARG A CA 1
ATOM 1939 C C . ARG A 1 246 ? 11.679 1.742 -3.322 1.00 90.56 246 ARG A C 1
ATOM 1941 O O . ARG A 1 246 ? 11.052 1.788 -2.263 1.00 90.56 246 ARG A O 1
ATOM 1948 N N . ALA A 1 247 ? 11.645 0.681 -4.119 1.00 93.38 247 ALA A N 1
ATOM 1949 C CA . ALA A 1 247 ? 10.884 -0.525 -3.825 1.00 93.38 247 ALA A CA 1
ATOM 1950 C C . ALA A 1 247 ? 11.179 -1.098 -2.427 1.00 93.38 247 ALA A C 1
ATOM 1952 O O . ALA A 1 247 ? 10.268 -1.612 -1.781 1.00 93.38 247 ALA A O 1
ATOM 1953 N N . ASP A 1 248 ? 12.416 -0.974 -1.929 1.00 93.31 248 ASP A N 1
ATOM 1954 C CA . ASP A 1 248 ? 12.784 -1.377 -0.563 1.00 93.31 248 ASP A CA 1
ATOM 1955 C C . ASP A 1 248 ? 11.985 -0.647 0.524 1.00 93.31 248 ASP A C 1
ATOM 1957 O O . ASP A 1 248 ? 11.571 -1.279 1.495 1.00 93.31 248 ASP A O 1
ATOM 1961 N N . ASP A 1 249 ? 11.728 0.653 0.360 1.00 90.19 249 ASP A N 1
ATOM 1962 C CA . ASP A 1 249 ? 10.990 1.443 1.349 1.00 90.19 249 ASP A CA 1
ATOM 1963 C C . ASP A 1 249 ? 9.543 0.939 1.468 1.00 90.19 249 ASP A C 1
ATOM 1965 O O . ASP A 1 249 ? 9.027 0.722 2.568 1.00 90.19 249 ASP A O 1
ATOM 1969 N N . ASN A 1 250 ? 8.889 0.704 0.326 1.00 90.81 250 ASN A N 1
ATOM 1970 C CA . ASN A 1 250 ? 7.509 0.219 0.288 1.00 90.81 250 ASN A CA 1
ATOM 1971 C C . ASN A 1 250 ? 7.418 -1.245 0.735 1.00 90.81 250 ASN A C 1
ATOM 1973 O O . ASN A 1 250 ? 6.490 -1.610 1.458 1.00 90.81 250 ASN A O 1
ATOM 1977 N N . LEU A 1 251 ? 8.407 -2.070 0.380 1.00 94.88 251 LEU A N 1
ATOM 1978 C CA . LEU A 1 251 ? 8.497 -3.447 0.853 1.00 94.88 251 LEU A CA 1
ATOM 1979 C C . LEU A 1 251 ? 8.645 -3.502 2.377 1.00 94.88 251 LEU A C 1
ATOM 1981 O O . LEU A 1 251 ? 7.915 -4.244 3.027 1.00 94.88 251 LEU A O 1
ATOM 1985 N N . ALA A 1 252 ? 9.539 -2.699 2.960 1.00 93.00 252 ALA A N 1
ATOM 1986 C CA . ALA A 1 252 ? 9.748 -2.657 4.405 1.00 93.00 252 ALA A CA 1
ATOM 1987 C C . ALA A 1 252 ? 8.463 -2.273 5.154 1.00 93.00 252 ALA A C 1
ATOM 1989 O O . ALA A 1 252 ? 8.100 -2.923 6.137 1.00 93.00 252 ALA A O 1
ATOM 1990 N N . LYS A 1 253 ? 7.721 -1.280 4.642 1.00 90.94 253 LYS A N 1
ATOM 1991 C CA . LYS A 1 253 ? 6.401 -0.916 5.176 1.00 90.94 253 LYS A CA 1
ATOM 1992 C C . LYS A 1 253 ? 5.394 -2.060 5.071 1.00 90.94 253 LYS A C 1
ATOM 1994 O O . LYS A 1 253 ? 4.630 -2.273 6.008 1.00 90.94 253 LYS A O 1
ATOM 1999 N N . ALA A 1 254 ? 5.412 -2.817 3.973 1.00 94.12 254 ALA A N 1
ATOM 2000 C CA . ALA A 1 254 ? 4.510 -3.951 3.777 1.00 94.12 254 ALA A CA 1
ATOM 2001 C C . ALA A 1 254 ? 4.788 -5.073 4.775 1.00 94.12 254 ALA A C 1
ATOM 2003 O O . ALA A 1 254 ? 3.850 -5.624 5.344 1.00 94.12 254 ALA A O 1
ATOM 2004 N N . MET A 1 255 ? 6.063 -5.365 5.040 1.00 95.19 255 MET A N 1
ATOM 2005 C CA . M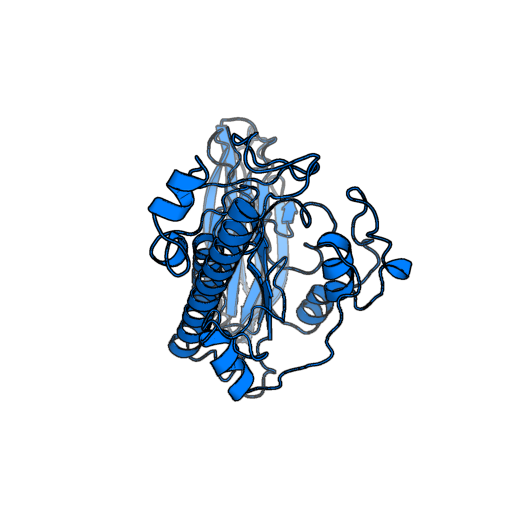ET A 1 255 ? 6.453 -6.374 6.027 1.00 95.19 255 MET A CA 1
ATOM 2006 C C . MET A 1 255 ? 6.060 -5.968 7.442 1.00 95.19 255 MET A C 1
ATOM 2008 O O . MET A 1 255 ? 5.390 -6.738 8.124 1.00 95.19 255 MET A O 1
ATOM 2012 N N . ALA A 1 256 ? 6.406 -4.743 7.848 1.00 91.50 256 ALA A N 1
ATOM 2013 C CA . ALA A 1 256 ? 6.048 -4.226 9.167 1.00 91.50 256 ALA A CA 1
ATOM 2014 C C . ALA A 1 256 ? 4.527 -4.243 9.383 1.00 91.50 256 ALA A C 1
ATOM 2016 O O . ALA A 1 256 ? 4.038 -4.592 10.456 1.00 91.50 256 ALA A O 1
ATOM 2017 N N . TRP A 1 257 ? 3.770 -3.920 8.335 1.00 91.62 257 TRP A N 1
ATOM 2018 C CA . TRP A 1 257 ? 2.321 -3.981 8.379 1.00 91.62 257 TRP A CA 1
ATOM 2019 C C . TRP A 1 257 ? 1.780 -5.420 8.485 1.00 91.62 257 TRP A C 1
ATOM 2021 O O . TRP A 1 257 ? 0.899 -5.688 9.306 1.00 91.62 257 TRP A O 1
ATOM 2031 N N . LEU A 1 258 ? 2.319 -6.364 7.706 1.00 94.50 258 LEU A N 1
ATOM 2032 C CA . LEU A 1 258 ? 1.937 -7.780 7.780 1.00 94.50 258 LEU A CA 1
ATOM 2033 C C . LEU A 1 258 ? 2.220 -8.385 9.160 1.00 94.50 258 LEU A C 1
ATOM 2035 O O . LEU A 1 258 ? 1.433 -9.206 9.628 1.00 94.50 258 LEU A O 1
ATOM 2039 N N . ASP A 1 259 ? 3.295 -7.969 9.829 1.00 91.50 259 ASP A N 1
ATOM 2040 C CA . ASP A 1 259 ? 3.616 -8.423 11.187 1.00 91.50 259 ASP A CA 1
ATOM 2041 C C . ASP A 1 259 ? 2.555 -7.988 12.205 1.00 91.50 259 ASP A C 1
ATOM 2043 O O . ASP A 1 259 ? 2.249 -8.720 13.149 1.00 91.50 259 ASP A O 1
ATOM 2047 N N . GLN A 1 260 ? 1.944 -6.822 11.988 1.00 87.06 260 GLN A N 1
ATOM 2048 C CA . GLN A 1 260 ? 0.916 -6.292 12.872 1.00 87.06 260 GLN A CA 1
ATOM 2049 C C . GLN A 1 260 ? -0.490 -6.816 12.550 1.00 87.06 260 GLN A C 1
ATOM 2051 O O . GLN A 1 260 ? -1.259 -7.063 13.479 1.00 87.06 260 GLN A O 1
ATOM 2056 N N . TYR A 1 261 ? -0.844 -6.977 11.270 1.00 89.75 261 TYR A N 1
ATOM 2057 C CA . TYR A 1 261 ? -2.233 -7.214 10.841 1.00 89.75 261 TYR A CA 1
ATOM 2058 C C . TYR A 1 261 ? -2.455 -8.503 10.048 1.00 89.75 261 TYR A C 1
ATOM 2060 O O . TYR A 1 261 ? -3.609 -8.857 9.781 1.00 89.75 261 TYR A O 1
ATOM 2068 N N . GLY A 1 262 ? -1.394 -9.237 9.702 1.00 92.31 262 GLY A N 1
ATOM 2069 C CA . GLY A 1 262 ? -1.467 -10.457 8.895 1.00 92.31 262 GLY A CA 1
ATOM 2070 C C . GLY A 1 262 ? -2.264 -11.593 9.543 1.00 92.31 262 GLY A C 1
ATOM 2071 O O . GLY A 1 262 ? -2.698 -12.510 8.851 1.00 92.31 262 GLY A O 1
ATOM 2072 N N . HIS A 1 263 ? -2.527 -11.535 10.855 1.00 90.38 263 HIS A N 1
ATOM 2073 C CA . HIS A 1 263 ? -3.430 -12.477 11.532 1.00 90.38 263 HIS A CA 1
ATOM 2074 C C . HIS A 1 263 ? -4.900 -12.294 11.132 1.00 90.38 263 HIS A C 1
ATOM 2076 O O . HIS A 1 263 ? -5.690 -13.234 11.263 1.00 90.38 263 HIS A O 1
ATOM 2082 N N . SER A 1 264 ? -5.275 -11.094 10.687 1.00 91.94 264 SER A N 1
ATOM 2083 C CA . SER A 1 264 ? -6.632 -10.737 10.276 1.00 91.94 264 SER A CA 1
ATOM 2084 C C . SER A 1 264 ? -6.855 -10.992 8.785 1.00 91.94 264 SER A C 1
ATOM 2086 O O . SER A 1 264 ? -5.922 -11.255 8.030 1.00 91.94 264 SER A O 1
ATOM 2088 N N . ARG A 1 265 ? -8.114 -10.954 8.346 1.00 94.25 265 ARG A N 1
ATOM 2089 C CA . ARG A 1 265 ? -8.437 -10.964 6.918 1.00 94.25 265 ARG A CA 1
ATOM 2090 C C . ARG A 1 265 ? -8.184 -9.574 6.350 1.00 94.25 265 ARG A C 1
ATOM 2092 O O . ARG A 1 265 ? -8.694 -8.607 6.913 1.00 94.25 265 ARG A O 1
ATOM 2099 N N . PHE A 1 266 ? -7.442 -9.475 5.250 1.00 96.56 266 PHE A N 1
ATOM 2100 C CA . PHE A 1 266 ? -7.006 -8.174 4.760 1.00 96.56 266 PHE A CA 1
ATOM 2101 C C . PHE A 1 266 ? -7.031 -7.987 3.249 1.00 96.56 266 PHE A C 1
ATOM 2103 O O . PHE A 1 266 ? -6.890 -8.933 2.472 1.00 96.56 266 PHE A O 1
ATOM 2110 N N . PHE A 1 267 ? -7.208 -6.727 2.854 1.00 98.00 267 PHE A N 1
ATOM 2111 C CA . PHE A 1 267 ? -6.995 -6.221 1.507 1.00 98.00 267 PHE A CA 1
ATOM 2112 C C . PHE A 1 267 ? -5.785 -5.285 1.534 1.00 98.00 267 PHE A C 1
ATOM 2114 O O . PHE A 1 267 ? -5.784 -4.319 2.298 1.00 98.00 267 PHE A O 1
ATOM 2121 N N . LEU A 1 268 ? -4.768 -5.575 0.723 1.00 97.94 268 LEU A N 1
ATOM 2122 C CA . LEU A 1 268 ? -3.542 -4.787 0.632 1.00 97.94 268 LEU A CA 1
ATOM 2123 C C . LEU A 1 268 ? -3.326 -4.293 -0.799 1.00 97.94 268 LEU A C 1
ATOM 2125 O O . LEU A 1 268 ? -3.199 -5.089 -1.727 1.00 97.94 268 LEU A O 1
ATOM 2129 N N . PHE A 1 269 ? -3.204 -2.982 -0.965 1.00 97.00 269 PHE A N 1
ATOM 2130 C CA . PHE A 1 269 ? -2.714 -2.357 -2.186 1.00 97.00 269 PHE A CA 1
ATOM 2131 C C . PHE A 1 269 ? -1.229 -2.009 -2.021 1.00 97.00 269 PHE A C 1
ATOM 2133 O O . PHE A 1 269 ? -0.877 -1.126 -1.238 1.00 97.00 269 PHE A O 1
ATOM 2140 N N . LEU A 1 270 ? -0.353 -2.717 -2.735 1.00 95.88 270 LEU A N 1
ATOM 2141 C CA . LEU A 1 270 ? 1.096 -2.523 -2.706 1.00 95.88 270 LEU A CA 1
ATOM 2142 C C . LEU A 1 270 ? 1.558 -1.933 -4.037 1.00 95.88 270 LEU A C 1
ATOM 2144 O O . LEU A 1 270 ? 1.520 -2.599 -5.070 1.00 95.88 270 LEU A O 1
ATOM 2148 N N . HIS A 1 271 ? 2.000 -0.680 -4.011 1.00 93.88 271 HIS A N 1
ATOM 2149 C CA . HIS A 1 271 ? 2.366 0.061 -5.210 1.00 93.88 271 HIS A CA 1
ATOM 2150 C C . HIS A 1 271 ? 3.871 0.338 -5.274 1.00 93.88 271 HIS A C 1
ATOM 2152 O O . HIS A 1 271 ? 4.451 0.871 -4.330 1.00 93.88 271 HIS A O 1
ATOM 2158 N N . PHE A 1 272 ? 4.488 0.019 -6.408 1.00 93.31 272 PHE A N 1
ATOM 2159 C CA . PHE A 1 272 ? 5.877 0.322 -6.752 1.00 93.31 272 PHE A CA 1
ATOM 2160 C C . PHE A 1 272 ? 5.923 1.325 -7.906 1.00 93.31 272 PHE A C 1
ATOM 2162 O O . PHE A 1 272 ? 5.055 1.301 -8.771 1.00 93.31 272 PHE A O 1
ATOM 2169 N N . ASN A 1 273 ? 6.941 2.182 -7.950 1.00 90.88 273 ASN A N 1
ATOM 2170 C CA . ASN A 1 273 ? 7.078 3.209 -8.993 1.00 90.88 273 ASN A CA 1
ATOM 2171 C C . ASN A 1 273 ? 8.432 3.152 -9.710 1.00 90.88 273 ASN A C 1
ATOM 2173 O O . ASN A 1 273 ? 8.664 3.903 -10.641 1.00 90.88 273 ASN A O 1
ATOM 2177 N N . ASP A 1 274 ? 9.344 2.283 -9.299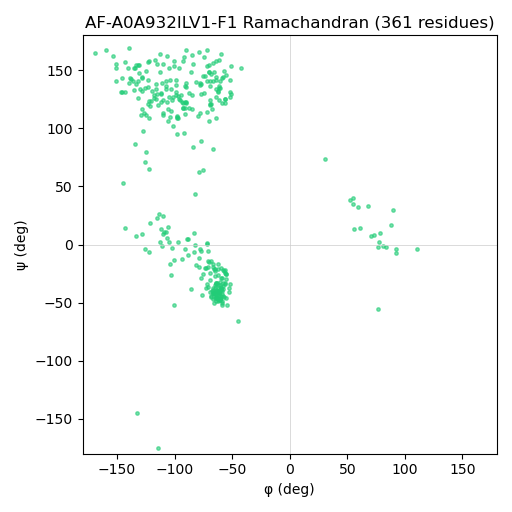 1.00 92.69 274 ASP A N 1
ATOM 2178 C CA . ASP A 1 274 ? 10.757 2.341 -9.677 1.00 92.69 274 ASP A CA 1
ATOM 2179 C C . ASP A 1 274 ? 11.065 2.281 -11.188 1.00 92.69 274 ASP A C 1
ATOM 2181 O O . ASP A 1 274 ? 12.075 2.861 -11.580 1.00 92.69 274 ASP A O 1
ATOM 2185 N N . PRO A 1 275 ? 10.262 1.638 -12.070 1.00 93.38 275 PRO A N 1
ATOM 2186 C CA . PRO A 1 275 ? 10.469 1.747 -13.518 1.00 93.38 275 PRO A CA 1
ATOM 2187 C C . PRO A 1 275 ? 10.217 3.159 -14.070 1.00 93.38 275 PRO A C 1
ATOM 2189 O O . PRO A 1 275 ? 10.700 3.499 -15.152 1.00 93.38 275 PRO A O 1
ATOM 2192 N N . HIS A 1 276 ? 9.482 3.992 -13.333 1.00 89.94 276 HIS A N 1
ATOM 2193 C CA . HIS A 1 276 ? 9.386 5.422 -13.587 1.00 89.94 276 HIS A CA 1
ATOM 2194 C C . HIS A 1 276 ? 10.713 6.102 -13.192 1.00 89.94 276 HIS A C 1
ATOM 2196 O O . HIS A 1 276 ? 11.576 5.558 -12.517 1.00 89.94 276 HIS A O 1
ATOM 2202 N N . GLN A 1 277 ? 10.885 7.354 -13.588 1.00 85.12 277 GLN A N 1
ATOM 2203 C CA . GLN A 1 277 ? 11.967 8.202 -13.085 1.00 85.12 277 GLN A CA 1
ATOM 2204 C C . GLN A 1 277 ? 11.778 8.616 -11.600 1.00 85.12 277 GLN A C 1
ATOM 2206 O O . GLN A 1 277 ? 10.636 8.745 -11.142 1.00 85.12 277 GLN A O 1
ATOM 2211 N N . PRO A 1 278 ? 12.856 8.921 -10.859 1.00 90.88 278 PRO A N 1
ATOM 2212 C CA . PRO A 1 278 ? 14.244 8.890 -11.295 1.00 90.88 278 PRO A CA 1
ATOM 2213 C C . PRO A 1 278 ? 14.765 7.457 -11.391 1.00 90.88 278 PRO A C 1
ATOM 2215 O O . PRO A 1 278 ? 14.459 6.637 -10.535 1.00 90.88 278 PRO A O 1
ATOM 2218 N N . PHE A 1 279 ? 15.641 7.179 -12.357 1.00 92.81 279 PHE A N 1
ATOM 2219 C CA . PHE A 1 279 ? 16.412 5.935 -12.311 1.00 92.81 279 PHE A CA 1
ATOM 2220 C C . PHE A 1 279 ? 17.411 6.037 -11.164 1.00 92.81 279 PHE A C 1
ATOM 2222 O O . PHE A 1 279 ? 18.371 6.806 -11.246 1.00 92.81 279 PHE A O 1
ATOM 2229 N N . ASN A 1 280 ? 17.146 5.326 -10.072 1.00 93.50 280 ASN A N 1
ATOM 2230 C CA . ASN A 1 280 ? 17.908 5.397 -8.829 1.00 93.50 280 ASN A CA 1
ATOM 2231 C C . ASN A 1 280 ? 18.053 4.030 -8.137 1.00 93.50 280 ASN A C 1
ATOM 2233 O O . ASN A 1 280 ? 18.415 3.996 -6.956 1.00 93.50 280 ASN A O 1
ATOM 2237 N N . GLN A 1 281 ? 17.754 2.933 -8.837 1.00 93.81 281 GLN A N 1
ATOM 2238 C CA . GLN A 1 281 ? 17.805 1.578 -8.300 1.00 93.81 281 GLN A CA 1
ATOM 2239 C C . GLN A 1 281 ? 19.212 1.239 -7.767 1.00 93.81 281 GLN A C 1
ATOM 2241 O O . GLN A 1 281 ? 20.208 1.698 -8.331 1.00 93.81 281 GLN A O 1
ATOM 2246 N N . PRO A 1 282 ? 19.330 0.473 -6.668 1.00 95.31 282 PRO A N 1
ATOM 2247 C CA . PRO A 1 282 ? 20.620 0.144 -6.067 1.00 95.31 282 PRO A CA 1
ATOM 2248 C C . PRO A 1 282 ? 21.348 -0.985 -6.822 1.00 95.31 282 PRO A C 1
ATOM 2250 O O . PRO A 1 282 ? 20.718 -1.731 -7.577 1.00 95.31 282 PRO A O 1
ATOM 2253 N N . PRO A 1 283 ? 22.654 -1.195 -6.574 1.00 95.00 283 PRO A N 1
ATOM 2254 C CA . PRO A 1 283 ? 23.346 -2.397 -7.025 1.00 95.00 283 PRO A CA 1
ATOM 2255 C C . PRO A 1 283 ? 22.671 -3.698 -6.551 1.00 95.00 283 PRO A C 1
ATOM 2257 O O . PRO A 1 283 ? 22.130 -3.738 -5.443 1.00 95.00 283 PRO A O 1
ATOM 2260 N N . PRO A 1 284 ? 22.711 -4.778 -7.355 1.00 95.50 284 PRO A N 1
ATOM 2261 C CA . PRO A 1 284 ? 23.319 -4.855 -8.690 1.00 95.50 284 PRO A CA 1
ATOM 2262 C C . PRO A 1 284 ? 22.418 -4.321 -9.825 1.00 95.50 284 PRO A C 1
ATOM 2264 O O . PRO A 1 284 ? 22.812 -4.351 -10.989 1.00 95.50 284 PRO A O 1
ATOM 2267 N N . PHE A 1 285 ? 21.202 -3.859 -9.523 1.00 97.06 285 PHE A N 1
ATOM 2268 C CA . PHE A 1 285 ? 20.187 -3.484 -10.516 1.00 97.06 285 PHE A CA 1
ATOM 2269 C C . PHE A 1 285 ? 20.508 -2.192 -11.275 1.00 97.06 285 PHE A C 1
ATOM 2271 O O . PHE A 1 285 ? 19.994 -1.970 -12.373 1.00 97.06 285 PHE A O 1
ATOM 2278 N N . ASP A 1 286 ? 21.390 -1.359 -10.726 1.00 94.38 286 ASP A N 1
ATOM 2279 C CA . ASP A 1 286 ? 21.944 -0.194 -11.416 1.00 94.38 286 ASP A CA 1
ATOM 2280 C C . ASP A 1 286 ? 22.750 -0.584 -12.666 1.00 94.38 286 ASP A C 1
ATOM 2282 O O . ASP A 1 286 ? 22.836 0.214 -13.599 1.00 94.38 286 ASP A O 1
ATOM 2286 N N . ARG A 1 287 ? 23.301 -1.809 -12.696 1.00 93.06 287 ARG A N 1
ATOM 2287 C CA . ARG A 1 287 ? 24.273 -2.297 -13.694 1.00 93.06 287 ARG A CA 1
ATOM 2288 C C . ARG A 1 287 ? 23.963 -3.681 -14.267 1.00 93.06 287 ARG A C 1
ATOM 2290 O O . ARG A 1 287 ? 24.763 -4.237 -15.009 1.00 93.06 287 ARG A O 1
ATOM 2297 N N . VAL A 1 288 ? 22.811 -4.271 -13.961 1.00 94.50 288 VAL A N 1
ATOM 2298 C CA . VAL A 1 288 ? 22.476 -5.624 -14.447 1.00 94.50 288 VAL A CA 1
ATOM 2299 C C . VAL A 1 288 ? 22.338 -5.691 -15.982 1.00 94.50 288 VAL A C 1
ATOM 2301 O O . VAL A 1 288 ? 22.612 -6.732 -16.576 1.00 94.50 288 VAL A O 1
ATOM 2304 N N . TYR A 1 289 ? 21.980 -4.578 -16.641 1.00 95.31 289 TYR A N 1
ATOM 2305 C CA . TYR A 1 289 ? 21.834 -4.495 -18.106 1.00 95.31 289 TYR A CA 1
ATOM 2306 C C . TYR A 1 289 ? 22.607 -3.341 -18.770 1.00 95.31 289 TYR A C 1
ATOM 2308 O O . TYR A 1 289 ? 22.414 -3.089 -19.963 1.00 95.31 289 TYR A O 1
ATOM 2316 N N . ASN A 1 290 ? 23.468 -2.643 -18.026 1.00 93.00 290 ASN A N 1
ATOM 2317 C CA . ASN A 1 290 ? 24.373 -1.601 -18.525 1.00 93.00 290 ASN A CA 1
ATOM 2318 C C . ASN A 1 290 ? 25.745 -1.717 -17.840 1.00 93.00 290 ASN A C 1
ATOM 2320 O O . ASN A 1 290 ? 25.890 -2.438 -16.858 1.00 93.00 290 ASN A O 1
ATOM 2324 N N . THR A 1 291 ? 26.748 -0.992 -18.329 1.00 89.94 291 THR A N 1
ATOM 2325 C CA . THR A 1 291 ? 28.053 -0.879 -17.664 1.00 89.94 291 THR A CA 1
ATOM 2326 C C . THR A 1 291 ? 28.313 0.531 -17.133 1.00 89.94 291 THR A C 1
ATOM 2328 O O . THR A 1 291 ? 27.702 1.510 -17.565 1.00 89.94 291 THR A O 1
ATOM 2331 N N . ALA A 1 292 ? 29.294 0.666 -16.233 1.00 87.25 292 ALA A N 1
ATOM 2332 C CA . ALA A 1 292 ? 29.792 1.982 -15.821 1.00 87.25 292 ALA A CA 1
ATOM 2333 C C . ALA A 1 292 ? 30.275 2.814 -17.028 1.00 87.25 292 ALA A C 1
ATOM 2335 O O . ALA A 1 292 ? 30.079 4.028 -17.060 1.00 87.25 292 ALA A O 1
ATOM 2336 N N . ASP A 1 293 ? 30.817 2.154 -18.056 1.00 89.31 293 ASP A N 1
ATOM 2337 C CA . ASP A 1 293 ? 31.226 2.805 -19.301 1.00 89.31 293 ASP A CA 1
ATOM 2338 C C . ASP A 1 293 ? 30.034 3.311 -20.121 1.00 89.31 293 ASP A C 1
ATOM 2340 O O . ASP A 1 293 ? 30.177 4.298 -20.838 1.00 89.31 293 ASP A O 1
ATOM 2344 N N . ASP A 1 294 ? 28.859 2.667 -20.052 1.00 91.50 294 ASP A N 1
ATOM 2345 C CA . ASP A 1 294 ? 27.644 3.187 -20.695 1.00 91.50 294 ASP A CA 1
ATOM 2346 C C . ASP A 1 294 ? 27.233 4.533 -20.080 1.00 91.50 294 ASP A C 1
ATOM 2348 O O . ASP A 1 294 ? 26.969 5.481 -20.822 1.00 91.50 294 ASP A O 1
ATOM 2352 N N . LEU A 1 295 ? 27.235 4.638 -18.745 1.00 90.19 295 LEU A N 1
ATOM 2353 C CA . LEU A 1 295 ? 26.958 5.886 -18.020 1.00 90.19 295 LEU A CA 1
ATOM 2354 C C . LEU A 1 295 ? 28.005 6.961 -18.350 1.00 90.19 295 LEU A C 1
ATOM 2356 O O . LEU A 1 295 ? 27.648 8.078 -18.733 1.00 90.19 295 LEU A O 1
ATOM 2360 N N . ALA A 1 296 ? 29.293 6.605 -18.280 1.00 90.62 296 ALA A N 1
ATOM 2361 C CA . ALA A 1 296 ? 30.401 7.514 -18.571 1.00 90.62 296 ALA A CA 1
ATOM 2362 C C . ALA A 1 296 ? 30.367 8.032 -20.019 1.00 90.62 296 ALA A C 1
ATOM 2364 O O . ALA A 1 296 ? 30.544 9.227 -20.244 1.00 90.62 296 ALA A O 1
ATOM 2365 N N . ARG A 1 297 ? 30.055 7.169 -21.000 1.00 90.56 297 ARG A N 1
ATOM 2366 C CA . ARG A 1 297 ? 29.893 7.558 -22.415 1.00 90.56 297 ARG A CA 1
ATOM 2367 C C . ARG A 1 297 ? 28.777 8.573 -22.637 1.00 90.56 297 ARG A C 1
ATOM 2369 O O . ARG A 1 297 ? 28.873 9.367 -23.568 1.00 90.56 297 ARG A O 1
ATOM 2376 N N . GLN A 1 298 ? 27.715 8.524 -21.834 1.00 89.81 298 GLN A N 1
ATOM 2377 C CA . GLN A 1 298 ? 26.632 9.510 -21.899 1.00 89.81 298 GLN A CA 1
ATOM 2378 C C . GLN A 1 298 ? 26.892 10.739 -21.011 1.00 89.81 298 GLN A C 1
ATOM 2380 O O . GLN A 1 298 ? 26.158 11.716 -21.119 1.00 89.81 298 GLN A O 1
ATOM 2385 N N . GLY A 1 299 ? 27.926 10.719 -20.161 1.00 89.88 299 GLY A N 1
ATOM 2386 C CA . GLY A 1 299 ? 28.241 11.813 -19.240 1.00 89.88 299 GLY A CA 1
ATOM 2387 C C . GLY A 1 299 ? 27.200 11.994 -18.132 1.00 89.88 299 GLY A C 1
ATOM 2388 O O . GLY A 1 299 ? 26.934 13.124 -17.731 1.00 89.88 299 GLY A O 1
ATOM 2389 N N . VAL A 1 300 ? 26.582 10.903 -17.665 1.00 91.00 300 VAL A N 1
ATOM 2390 C CA . VAL A 1 300 ? 25.515 10.924 -16.646 1.00 91.00 300 VAL A CA 1
ATOM 2391 C C . VAL A 1 300 ? 25.869 10.084 -15.421 1.00 91.00 300 VAL A C 1
ATOM 2393 O O . VAL A 1 300 ? 26.663 9.148 -15.495 1.00 91.00 300 VAL A O 1
ATOM 2396 N N . SER A 1 301 ? 25.226 10.389 -14.294 1.00 90.69 301 SER A N 1
ATOM 2397 C CA . SER A 1 301 ? 25.264 9.602 -13.059 1.00 90.69 301 SER A CA 1
ATOM 2398 C C . SER A 1 301 ? 23.853 9.423 -12.495 1.00 90.69 301 SER A C 1
ATOM 2400 O O . SER A 1 301 ? 22.957 10.222 -12.765 1.00 90.69 301 SER A O 1
ATOM 2402 N N . LEU A 1 302 ? 23.642 8.354 -11.724 1.00 90.19 302 LEU A N 1
ATOM 2403 C CA . LEU A 1 302 ? 22.390 8.148 -10.993 1.00 90.19 302 LEU A CA 1
ATOM 2404 C C . LEU A 1 302 ? 22.324 9.108 -9.783 1.00 90.19 302 LEU A C 1
ATOM 2406 O O . LEU A 1 302 ? 23.360 9.342 -9.157 1.00 90.19 302 LEU A O 1
ATOM 2410 N N . PRO A 1 303 ? 21.139 9.622 -9.402 1.00 93.06 303 PRO A N 1
ATOM 2411 C CA . PRO A 1 303 ? 19.841 9.383 -10.028 1.00 93.06 303 PRO A CA 1
ATOM 2412 C C . PRO A 1 303 ? 19.634 10.175 -11.332 1.00 93.06 303 PRO A C 1
ATOM 2414 O O . PRO A 1 303 ? 19.937 11.364 -11.394 1.00 93.06 303 PRO A O 1
ATOM 2417 N N . ILE A 1 304 ? 19.049 9.540 -12.354 1.00 91.19 304 ILE A N 1
ATOM 2418 C CA . ILE A 1 304 ? 18.739 10.196 -13.640 1.00 91.19 304 ILE A CA 1
ATOM 2419 C C . ILE A 1 304 ? 17.268 10.616 -13.683 1.00 91.19 304 ILE A C 1
ATOM 2421 O O . ILE A 1 304 ? 16.381 9.791 -13.474 1.00 91.19 304 ILE A O 1
ATOM 2425 N N . VAL A 1 305 ? 17.016 11.887 -14.010 1.00 90.38 305 VAL A N 1
ATOM 2426 C CA . VAL A 1 305 ? 15.673 12.480 -14.150 1.00 90.38 305 VAL A CA 1
ATOM 2427 C C . VAL A 1 305 ? 15.446 12.927 -15.595 1.00 90.38 305 VAL A C 1
ATOM 2429 O O . VAL A 1 305 ? 16.305 13.588 -16.180 1.00 90.38 305 VAL A O 1
ATOM 2432 N N . ILE A 1 306 ? 14.281 12.594 -16.149 1.00 86.44 306 ILE A N 1
ATOM 2433 C CA . ILE A 1 306 ? 13.793 13.004 -17.470 1.00 86.44 306 ILE A CA 1
ATOM 2434 C C . ILE A 1 306 ? 12.697 14.070 -17.287 1.00 86.44 306 ILE A C 1
ATOM 2436 O O . ILE A 1 306 ? 11.564 13.796 -16.893 1.00 86.44 306 ILE A O 1
ATOM 2440 N N . GLU A 1 307 ? 13.029 15.319 -17.582 1.00 85.12 307 GLU A N 1
ATOM 2441 C CA . GLU A 1 307 ? 12.130 16.463 -17.434 1.00 85.12 307 GLU A CA 1
ATOM 2442 C C . GLU A 1 307 ? 10.899 16.358 -18.362 1.00 85.12 307 GLU A C 1
ATOM 2444 O O . GLU A 1 307 ? 10.968 15.706 -19.404 1.00 85.12 307 GLU A O 1
ATOM 2449 N N . PRO A 1 308 ? 9.775 17.045 -18.062 1.00 78.94 308 PRO A N 1
ATOM 2450 C CA . PRO A 1 308 ? 8.554 16.990 -18.878 1.00 78.94 308 PRO A CA 1
ATOM 2451 C C . PRO A 1 308 ? 8.741 17.343 -20.364 1.00 78.94 308 PRO A C 1
ATOM 2453 O O . PRO A 1 308 ? 7.971 16.888 -21.202 1.00 78.94 308 PRO A O 1
ATOM 2456 N N . GLY A 1 309 ? 9.766 18.136 -20.697 1.00 78.69 309 GLY A N 1
ATOM 2457 C CA . GLY A 1 309 ? 10.156 18.452 -22.078 1.00 78.69 309 GLY A CA 1
ATOM 2458 C C . GLY A 1 309 ? 11.043 17.393 -22.746 1.00 78.69 309 GLY A C 1
ATOM 2459 O O . GLY A 1 309 ? 11.636 17.675 -23.781 1.00 78.69 309 GLY A O 1
ATOM 2460 N N . GLY A 1 310 ? 11.207 16.223 -22.123 1.00 80.56 310 GLY A N 1
ATOM 2461 C CA . GLY A 1 310 ? 12.036 15.109 -22.584 1.00 80.56 310 GLY A CA 1
ATOM 2462 C C . GLY A 1 310 ? 13.542 15.288 -22.369 1.00 80.56 310 GLY A C 1
ATOM 2463 O O . GLY A 1 310 ? 14.308 14.376 -22.660 1.00 80.56 310 GLY A O 1
ATOM 2464 N N . GLY A 1 311 ? 13.975 16.435 -21.836 1.00 87.19 311 GLY A N 1
ATOM 2465 C CA . GLY A 1 311 ? 15.368 16.711 -21.483 1.00 87.19 311 GLY A CA 1
ATOM 2466 C C . GLY A 1 311 ? 15.857 15.861 -20.308 1.00 87.19 311 GLY A C 1
ATOM 2467 O O . GLY A 1 311 ? 15.106 15.584 -19.380 1.00 87.19 311 GLY A O 1
ATOM 2468 N N . VAL A 1 312 ? 17.133 15.484 -20.309 1.00 89.38 312 VAL A N 1
ATOM 2469 C CA . VAL A 1 312 ? 17.750 14.762 -19.185 1.00 89.38 312 VAL A CA 1
ATOM 2470 C C . VAL A 1 312 ? 18.404 15.768 -18.251 1.00 89.38 312 VAL A C 1
ATOM 2472 O O . VAL A 1 312 ? 19.275 16.538 -18.671 1.00 89.38 312 VAL A O 1
ATOM 2475 N N . ARG A 1 313 ? 17.999 15.776 -16.978 1.00 86.75 313 ARG A N 1
ATOM 2476 C CA . ARG A 1 313 ? 18.542 16.701 -15.979 1.00 86.75 313 ARG A CA 1
ATOM 2477 C C . ARG A 1 313 ? 20.059 16.548 -15.894 1.00 86.75 313 ARG A C 1
ATOM 2479 O O . ARG A 1 313 ? 20.566 15.454 -15.676 1.00 86.75 313 ARG A O 1
ATOM 2486 N N . GLY A 1 314 ? 20.777 17.656 -16.068 1.00 83.44 314 GLY A N 1
ATOM 2487 C CA . GLY A 1 314 ? 22.241 17.673 -16.023 1.00 83.44 314 GLY A CA 1
ATOM 2488 C C . GLY A 1 314 ? 22.940 17.140 -17.281 1.00 83.44 314 GLY A C 1
ATOM 2489 O O . GLY A 1 314 ? 24.164 17.142 -17.309 1.00 83.44 314 GLY A O 1
ATOM 2490 N N . CYS A 1 315 ? 22.213 16.745 -18.335 1.00 86.31 315 CYS A N 1
ATOM 2491 C CA . CYS A 1 315 ? 22.807 16.264 -19.585 1.00 86.31 315 CYS A CA 1
ATOM 2492 C C . CYS A 1 315 ? 22.141 16.872 -20.830 1.00 86.31 315 CYS A C 1
ATOM 2494 O O . CYS A 1 315 ? 21.275 16.270 -21.466 1.00 86.31 315 CYS A O 1
ATOM 2496 N N . GLY A 1 316 ? 22.612 18.052 -21.247 1.00 84.31 316 GLY A N 1
ATOM 2497 C CA . GLY A 1 316 ? 22.142 18.700 -22.481 1.00 84.31 316 GLY A CA 1
ATOM 2498 C C . GLY A 1 316 ? 22.486 17.922 -23.760 1.00 84.31 316 GLY A C 1
ATOM 2499 O O . GLY A 1 316 ? 21.806 18.058 -24.773 1.00 84.31 316 GLY A O 1
ATOM 2500 N N . ALA A 1 317 ? 23.514 17.068 -23.718 1.00 88.31 317 ALA A N 1
ATOM 2501 C CA . ALA A 1 317 ? 23.928 16.255 -24.857 1.00 88.31 317 ALA A CA 1
ATOM 2502 C C . ALA A 1 317 ? 23.085 14.982 -25.049 1.00 88.31 317 ALA A C 1
ATOM 2504 O O . ALA A 1 317 ? 23.115 14.427 -26.149 1.00 88.31 317 ALA A O 1
ATOM 2505 N N . CYS A 1 318 ? 22.337 14.539 -24.032 1.00 90.56 318 CYS A N 1
ATOM 2506 C CA . CYS A 1 318 ? 21.588 13.278 -24.043 1.00 90.56 318 CYS A CA 1
ATOM 2507 C C . CYS A 1 318 ? 20.344 13.319 -24.943 1.00 90.56 318 CYS A C 1
ATOM 2509 O O . CYS A 1 318 ? 19.840 12.278 -25.363 1.00 90.56 318 CYS A O 1
ATOM 2511 N N . THR A 1 319 ? 19.854 14.517 -25.261 1.00 89.44 319 THR A N 1
ATOM 2512 C CA . THR A 1 319 ? 18.614 14.733 -26.017 1.00 89.44 319 THR A CA 1
ATOM 2513 C C . THR A 1 319 ? 18.826 15.742 -27.141 1.00 89.44 319 THR A C 1
ATOM 2515 O O . THR A 1 319 ? 19.707 16.595 -27.053 1.00 89.44 319 THR A O 1
ATOM 2518 N N . ALA A 1 320 ? 18.016 15.674 -28.193 1.00 89.81 320 ALA A N 1
ATOM 2519 C CA . ALA A 1 320 ? 17.933 16.679 -29.249 1.00 89.81 320 ALA A CA 1
ATOM 2520 C C . ALA A 1 320 ? 16.464 17.083 -29.431 1.00 89.81 320 ALA A C 1
ATOM 2522 O O . ALA A 1 320 ? 15.632 16.240 -29.749 1.00 89.81 320 ALA A O 1
ATOM 2523 N N . GLY A 1 321 ? 16.126 18.351 -29.169 1.00 83.62 321 GLY A N 1
ATOM 2524 C CA . GLY A 1 321 ? 14.738 18.830 -29.261 1.00 83.62 321 GLY A CA 1
ATOM 2525 C C . GLY A 1 321 ? 13.755 18.097 -28.336 1.00 83.62 321 GLY A C 1
ATOM 2526 O O . GLY A 1 321 ? 12.612 17.885 -28.718 1.00 83.62 321 GLY A O 1
ATOM 2527 N N . GLY A 1 322 ? 14.209 17.653 -27.158 1.00 82.25 322 GLY A N 1
ATOM 2528 C CA . GLY A 1 322 ? 13.400 16.857 -26.222 1.00 82.25 322 GLY A CA 1
ATOM 2529 C C . GLY A 1 322 ? 13.316 15.363 -26.552 1.00 82.25 322 GLY A C 1
ATOM 2530 O O . GLY A 1 322 ? 12.716 14.604 -25.801 1.00 82.25 322 GLY A O 1
ATOM 2531 N N . VAL A 1 323 ? 13.943 14.910 -27.640 1.00 86.81 323 VAL A N 1
ATOM 2532 C CA . VAL A 1 323 ? 13.982 13.491 -28.014 1.00 86.81 323 VAL A CA 1
ATOM 2533 C C . VAL A 1 323 ? 15.297 12.866 -27.535 1.00 86.81 323 VAL A C 1
ATOM 2535 O O . VAL A 1 323 ? 16.363 13.414 -27.840 1.00 86.81 323 VAL A O 1
ATOM 2538 N N . PRO A 1 324 ? 15.273 11.739 -26.796 1.00 88.81 324 PRO A N 1
ATOM 2539 C CA . PRO A 1 324 ? 16.472 10.976 -26.454 1.00 88.81 324 PRO A CA 1
ATOM 2540 C C . PRO A 1 324 ? 17.318 10.642 -27.686 1.00 88.81 324 PRO A C 1
ATOM 2542 O O . PRO A 1 324 ? 16.806 10.144 -28.686 1.00 88.81 324 PRO A O 1
ATOM 2545 N N . LYS A 1 325 ? 18.630 10.893 -27.627 1.00 93.12 325 LYS A N 1
ATOM 2546 C CA . LYS A 1 325 ? 19.547 10.417 -28.674 1.00 93.12 325 LYS A CA 1
ATOM 2547 C C . LYS A 1 325 ? 19.713 8.895 -28.569 1.00 93.12 325 LYS A C 1
ATOM 2549 O O . LYS A 1 325 ? 19.671 8.382 -27.452 1.00 93.12 325 LYS A O 1
ATOM 2554 N N . PRO A 1 326 ? 20.037 8.179 -29.665 1.00 92.31 326 PRO A N 1
ATOM 2555 C CA . PRO A 1 326 ? 20.108 6.712 -29.664 1.00 92.31 326 PRO A CA 1
ATOM 2556 C C . PRO A 1 326 ? 21.000 6.104 -28.567 1.00 92.31 326 PRO A C 1
ATOM 2558 O O . PRO A 1 326 ? 20.667 5.077 -27.979 1.00 92.31 326 PRO A O 1
ATOM 2561 N N . GLY A 1 327 ? 22.132 6.751 -28.255 1.00 90.81 327 GLY A N 1
ATOM 2562 C CA . GLY A 1 327 ? 23.031 6.310 -27.182 1.00 90.81 327 GLY A CA 1
ATOM 2563 C C . GLY A 1 327 ? 22.387 6.383 -25.795 1.00 90.81 327 GLY A C 1
ATOM 2564 O O . GLY A 1 327 ? 22.462 5.421 -25.029 1.00 90.81 327 GLY A O 1
ATOM 2565 N N . PHE A 1 328 ? 21.706 7.491 -25.497 1.00 92.19 328 PHE A N 1
ATOM 2566 C CA . PHE A 1 328 ? 20.998 7.665 -24.235 1.00 92.19 328 PHE A CA 1
ATOM 2567 C C . PHE A 1 328 ? 19.726 6.815 -24.180 1.00 92.19 328 PHE A C 1
ATOM 2569 O O . PHE A 1 328 ? 19.446 6.231 -23.143 1.00 92.19 328 PHE A O 1
ATOM 2576 N N . GLU A 1 329 ? 18.993 6.668 -25.285 1.00 92.62 329 GLU A N 1
ATOM 2577 C CA . GLU A 1 329 ? 17.822 5.787 -25.369 1.00 92.62 329 GLU A CA 1
ATOM 2578 C C . GLU A 1 329 ? 18.183 4.336 -25.013 1.00 92.62 329 GLU A C 1
ATOM 2580 O O . GLU A 1 329 ? 17.511 3.703 -24.197 1.00 92.62 329 GLU A O 1
ATOM 2585 N N . LYS A 1 330 ? 19.295 3.820 -25.555 1.00 94.00 330 LYS A N 1
ATOM 2586 C CA . LYS A 1 330 ? 19.802 2.483 -25.215 1.00 94.00 330 LYS A CA 1
ATOM 2587 C C . LYS A 1 330 ? 20.123 2.355 -23.722 1.00 94.00 330 LYS A C 1
ATOM 2589 O O . LYS A 1 330 ? 19.767 1.346 -23.112 1.00 94.00 330 LYS A O 1
ATOM 2594 N N . LEU A 1 331 ? 20.776 3.364 -23.140 1.00 94.38 331 LEU A N 1
ATOM 2595 C CA . LEU A 1 331 ? 21.069 3.409 -21.705 1.00 94.38 331 LEU A CA 1
ATOM 2596 C C . LEU A 1 331 ? 19.779 3.473 -20.870 1.00 94.38 331 LEU A C 1
ATOM 2598 O O . LEU A 1 331 ? 19.642 2.723 -19.909 1.00 94.38 331 LEU A O 1
ATOM 2602 N N . ALA A 1 332 ? 18.817 4.310 -21.256 1.00 93.81 332 ALA A N 1
ATOM 2603 C CA . ALA A 1 332 ? 17.538 4.458 -20.574 1.00 93.81 332 ALA A CA 1
ATOM 2604 C C . ALA A 1 332 ? 16.733 3.151 -20.591 1.00 93.81 332 ALA A C 1
ATOM 2606 O O . ALA A 1 332 ? 16.212 2.755 -19.555 1.00 93.81 332 ALA A O 1
ATOM 2607 N N . HIS A 1 333 ? 16.696 2.422 -21.714 1.00 95.12 333 HIS A N 1
ATOM 2608 C CA . HIS A 1 333 ? 16.089 1.086 -21.769 1.00 95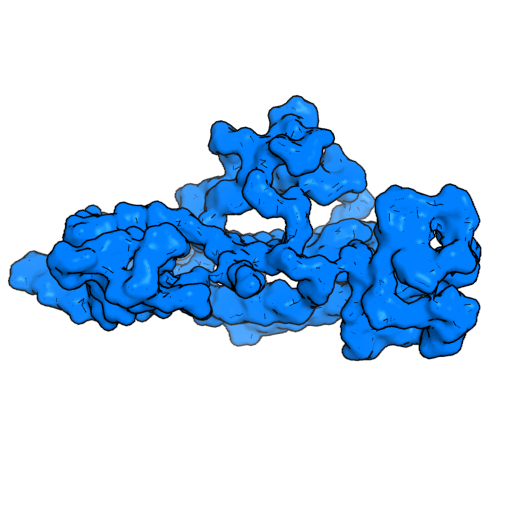.12 333 HIS A CA 1
ATOM 2609 C C . HIS A 1 333 ? 16.781 0.086 -20.834 1.00 95.12 333 HIS A C 1
ATOM 2611 O O . HIS A 1 333 ? 16.110 -0.702 -20.177 1.00 95.12 333 HIS A O 1
ATOM 2617 N N . ALA A 1 334 ? 18.112 0.113 -20.744 1.00 96.25 334 ALA A N 1
ATOM 2618 C CA . ALA A 1 334 ? 18.841 -0.754 -19.823 1.00 96.25 334 ALA A CA 1
ATOM 2619 C C . ALA A 1 334 ? 18.589 -0.410 -18.346 1.00 96.25 334 ALA A C 1
ATOM 2621 O O . ALA A 1 334 ? 18.449 -1.313 -17.524 1.00 96.25 334 ALA A O 1
ATOM 2622 N N . LEU A 1 335 ? 18.515 0.880 -18.011 1.00 96.00 335 LEU A N 1
ATOM 2623 C CA . LEU A 1 335 ? 18.172 1.342 -16.667 1.00 96.00 335 LEU A CA 1
ATOM 2624 C C . LEU A 1 335 ? 16.729 0.994 -16.302 1.00 96.00 335 LEU A C 1
ATOM 2626 O O . LEU A 1 335 ? 16.496 0.521 -15.195 1.00 96.00 335 LEU A O 1
ATOM 2630 N N . TYR A 1 336 ? 15.796 1.159 -17.240 1.00 97.12 336 TYR A N 1
ATOM 2631 C CA . TYR A 1 336 ? 14.406 0.746 -17.083 1.00 97.12 336 TYR A CA 1
ATOM 2632 C C . TYR A 1 336 ? 14.302 -0.759 -16.807 1.00 97.12 336 TYR A C 1
ATOM 2634 O O . TYR A 1 336 ? 13.696 -1.161 -15.821 1.00 97.12 336 TYR A O 1
ATOM 2642 N N . ASP A 1 337 ? 14.960 -1.600 -17.612 1.00 97.88 337 ASP A N 1
ATOM 2643 C CA . ASP A 1 337 ? 14.985 -3.052 -17.397 1.00 97.88 337 ASP A CA 1
ATOM 2644 C C . ASP A 1 337 ? 15.597 -3.424 -16.033 1.00 97.88 337 ASP A C 1
ATOM 2646 O O . ASP A 1 337 ? 15.141 -4.362 -15.379 1.00 97.88 337 ASP A O 1
ATOM 2650 N N . GLY A 1 338 ? 16.617 -2.681 -15.585 1.00 97.62 338 GLY A N 1
ATOM 2651 C CA . GLY A 1 338 ? 17.218 -2.849 -14.261 1.00 97.62 338 GLY A CA 1
ATOM 2652 C C . GLY A 1 338 ? 16.247 -2.496 -13.134 1.00 97.62 338 GLY A C 1
ATOM 2653 O O . GLY A 1 338 ? 16.149 -3.234 -12.157 1.00 97.62 338 GLY A O 1
ATOM 2654 N N . ALA A 1 339 ? 15.476 -1.420 -13.289 1.00 97.25 339 ALA A N 1
ATOM 2655 C CA . ALA A 1 339 ? 14.427 -1.043 -12.348 1.00 97.25 339 ALA A CA 1
ATOM 2656 C C . ALA A 1 339 ? 13.263 -2.055 -12.320 1.00 97.25 339 ALA A C 1
ATOM 2658 O O . ALA A 1 339 ? 12.763 -2.377 -11.243 1.00 97.25 339 ALA A O 1
ATOM 2659 N N . VAL A 1 340 ? 12.881 -2.631 -13.468 1.00 98.38 340 VAL A N 1
ATOM 2660 C CA . VAL A 1 340 ? 11.915 -3.745 -13.523 1.00 98.38 340 VAL A CA 1
ATOM 2661 C C . VAL A 1 340 ? 12.440 -4.952 -12.742 1.00 98.38 340 VAL A C 1
ATOM 2663 O O . VAL A 1 340 ? 11.721 -5.479 -11.897 1.00 98.38 340 VAL A O 1
ATOM 2666 N N . ALA A 1 341 ? 13.703 -5.337 -12.949 1.00 98.44 341 ALA A N 1
ATOM 2667 C CA . ALA A 1 341 ? 14.332 -6.432 -12.205 1.00 98.44 341 ALA A CA 1
ATOM 2668 C C . ALA A 1 341 ? 14.429 -6.160 -10.700 1.00 98.44 341 ALA A C 1
ATOM 2670 O O . ALA A 1 341 ? 14.275 -7.077 -9.892 1.00 98.44 341 ALA A O 1
ATOM 2671 N N . TYR A 1 342 ? 14.643 -4.904 -10.313 1.00 98.31 342 TYR A N 1
ATOM 2672 C CA . TYR A 1 342 ? 14.651 -4.495 -8.915 1.00 98.31 342 TYR A CA 1
ATOM 2673 C C . TYR A 1 342 ? 13.281 -4.689 -8.253 1.00 98.31 342 TYR A C 1
ATOM 2675 O O . TYR A 1 342 ? 13.199 -5.296 -7.183 1.00 98.31 342 TYR A O 1
ATOM 2683 N N . VAL A 1 343 ? 12.206 -4.229 -8.902 1.00 97.81 343 VAL A N 1
ATOM 2684 C CA . VAL A 1 343 ? 10.835 -4.413 -8.400 1.00 97.81 343 VAL A CA 1
ATOM 2685 C C . VAL A 1 343 ? 10.445 -5.884 -8.382 1.00 97.81 343 VAL A C 1
ATOM 2687 O O . VAL A 1 343 ? 9.881 -6.341 -7.392 1.00 97.81 343 VAL A O 1
ATOM 2690 N N . ASP A 1 344 ? 10.773 -6.640 -9.428 1.00 98.62 344 ASP A N 1
ATOM 2691 C CA . ASP A 1 344 ? 10.495 -8.076 -9.492 1.00 98.62 344 ASP A CA 1
ATOM 2692 C C . ASP A 1 344 ? 11.140 -8.841 -8.327 1.00 98.62 344 ASP A C 1
ATOM 2694 O O . ASP A 1 344 ? 10.470 -9.628 -7.658 1.00 98.62 344 ASP A O 1
ATOM 2698 N N . ASP A 1 345 ? 12.400 -8.542 -7.995 1.00 98.69 345 ASP A N 1
ATOM 2699 C CA . ASP A 1 345 ? 13.061 -9.118 -6.820 1.00 98.69 345 ASP A CA 1
ATOM 2700 C C . ASP A 1 345 ? 12.314 -8.780 -5.516 1.00 98.69 345 ASP A C 1
ATOM 2702 O O . ASP A 1 345 ? 12.167 -9.635 -4.636 1.00 98.69 345 ASP A O 1
ATOM 2706 N N . ARG A 1 346 ? 11.785 -7.555 -5.387 1.00 98.38 346 ARG A N 1
ATOM 2707 C CA . ARG A 1 346 ? 11.008 -7.146 -4.203 1.00 98.38 346 ARG A CA 1
ATOM 2708 C C . ARG A 1 346 ? 9.632 -7.792 -4.147 1.00 98.38 346 ARG A C 1
ATOM 2710 O O . ARG A 1 346 ? 9.199 -8.162 -3.056 1.00 98.38 346 ARG A O 1
ATOM 2717 N N . ILE A 1 347 ? 8.998 -8.026 -5.291 1.00 98.56 347 ILE A N 1
ATOM 2718 C CA . ILE A 1 347 ? 7.798 -8.862 -5.387 1.00 98.56 347 ILE A CA 1
ATOM 2719 C C . ILE A 1 347 ? 8.126 -10.281 -4.915 1.00 98.56 347 ILE A C 1
ATOM 2721 O O . ILE A 1 347 ? 7.424 -10.802 -4.053 1.00 98.56 347 ILE A O 1
ATOM 2725 N N . GLY A 1 348 ? 9.226 -10.882 -5.375 1.00 98.56 348 GLY A N 1
ATOM 2726 C CA . GLY A 1 348 ? 9.667 -12.201 -4.910 1.00 98.56 348 GLY A CA 1
ATOM 2727 C C . GLY A 1 348 ? 9.844 -12.271 -3.391 1.00 98.56 348 GLY A C 1
ATOM 2728 O O . GLY A 1 348 ? 9.334 -13.185 -2.744 1.00 98.56 348 GLY A O 1
ATOM 2729 N N . LYS A 1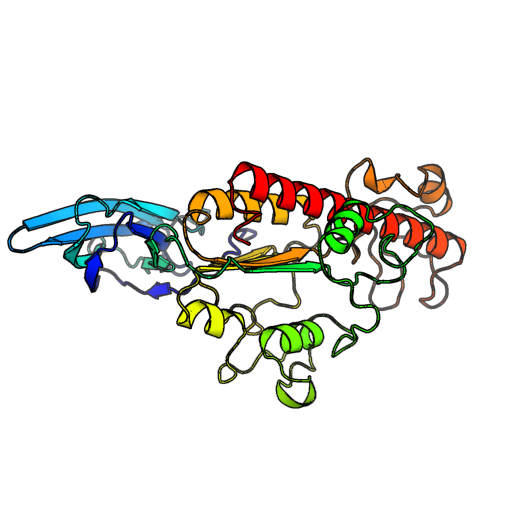 349 ? 10.498 -11.267 -2.795 1.00 98.75 349 LYS A N 1
ATOM 2730 C CA . LYS A 1 349 ? 10.647 -11.156 -1.332 1.00 98.75 349 LYS A CA 1
ATOM 2731 C C . LYS A 1 349 ? 9.308 -11.010 -0.615 1.00 98.75 349 LYS A C 1
ATOM 2733 O O . LYS A 1 349 ? 9.108 -11.641 0.419 1.00 98.75 349 LYS A O 1
ATOM 2738 N N . PHE A 1 350 ? 8.384 -10.227 -1.167 1.00 98.69 350 PHE A N 1
ATOM 2739 C CA . PHE A 1 350 ? 7.027 -10.106 -0.639 1.00 98.69 350 PHE A CA 1
ATOM 2740 C C . PHE A 1 350 ? 6.278 -11.445 -0.651 1.00 98.69 350 PHE A C 1
ATOM 2742 O O . PHE A 1 350 ? 5.727 -11.854 0.371 1.00 98.69 350 PHE A O 1
ATOM 2749 N N . LEU A 1 351 ? 6.319 -12.178 -1.765 1.00 98.56 351 LEU A N 1
ATOM 2750 C CA . LEU A 1 351 ? 5.686 -13.494 -1.870 1.00 98.56 351 LEU A CA 1
ATOM 2751 C C . LEU A 1 351 ? 6.318 -14.514 -0.908 1.00 98.56 351 LEU A C 1
ATOM 2753 O O . LEU A 1 351 ? 5.596 -15.289 -0.280 1.00 98.56 351 LEU A O 1
ATOM 2757 N N . SER A 1 352 ? 7.644 -14.501 -0.742 1.00 98.50 352 SER A N 1
ATOM 2758 C CA . SER A 1 352 ? 8.339 -15.336 0.251 1.00 98.50 352 SER A CA 1
ATOM 2759 C C . SER A 1 352 ? 7.907 -15.006 1.678 1.00 98.50 352 SER A C 1
ATOM 2761 O O . SER A 1 352 ? 7.588 -15.912 2.444 1.00 98.50 352 SER A O 1
ATOM 2763 N N . ALA A 1 353 ? 7.775 -13.724 2.015 1.00 98.06 353 ALA A N 1
ATOM 2764 C CA . ALA A 1 353 ? 7.307 -13.303 3.330 1.00 98.06 353 ALA A CA 1
ATOM 2765 C C . ALA A 1 353 ? 5.862 -13.739 3.626 1.00 98.06 353 ALA A C 1
ATOM 2767 O O . ALA A 1 353 ? 5.551 -14.077 4.773 1.00 98.06 353 ALA A O 1
ATOM 2768 N N . LEU A 1 354 ? 4.985 -13.775 2.613 1.00 98.19 354 LEU A N 1
ATOM 2769 C CA . LEU A 1 354 ? 3.650 -14.366 2.748 1.00 98.19 354 LEU A CA 1
ATOM 2770 C C . LEU A 1 354 ? 3.726 -15.872 3.034 1.00 98.19 354 LEU A C 1
ATOM 2772 O O . LEU A 1 354 ? 2.947 -16.373 3.845 1.00 98.19 354 LEU A O 1
ATOM 2776 N N . LYS A 1 355 ? 4.652 -16.604 2.402 1.00 97.88 355 LYS A N 1
ATOM 2777 C CA . LYS A 1 355 ? 4.848 -18.045 2.647 1.00 97.88 355 LYS A CA 1
ATOM 2778 C C . LYS A 1 355 ? 5.362 -18.307 4.060 1.00 97.88 355 LYS A C 1
ATOM 2780 O O . LYS A 1 355 ? 4.781 -19.121 4.770 1.00 97.88 355 LYS A O 1
ATOM 2785 N N . GLU A 1 356 ? 6.376 -17.564 4.498 1.00 97.50 356 GLU A N 1
ATOM 2786 C CA . GLU A 1 356 ? 6.949 -17.651 5.851 1.00 97.50 356 GLU A CA 1
ATOM 2787 C C . GLU A 1 356 ? 5.910 -17.392 6.952 1.00 97.50 356 GLU A C 1
ATOM 2789 O O . GLU A 1 356 ? 5.956 -18.007 8.014 1.00 97.50 356 GLU A O 1
ATOM 2794 N N . ARG A 1 357 ? 4.928 -16.522 6.681 1.00 96.06 357 ARG A N 1
ATOM 2795 C CA . ARG A 1 357 ? 3.817 -16.205 7.595 1.00 96.06 357 ARG A CA 1
ATOM 2796 C C . ARG A 1 357 ? 2.605 -17.134 7.440 1.00 96.06 357 ARG A C 1
ATOM 2798 O O . ARG A 1 357 ? 1.574 -16.897 8.067 1.00 96.06 357 ARG A O 1
ATOM 2805 N N . ALA A 1 358 ? 2.692 -18.173 6.604 1.00 95.38 358 ALA A N 1
ATOM 2806 C CA . ALA A 1 358 ? 1.576 -19.061 6.259 1.00 95.38 358 ALA A CA 1
ATOM 2807 C C . ALA A 1 358 ? 0.318 -18.299 5.777 1.00 95.38 358 ALA A C 1
ATOM 2809 O O . ALA A 1 358 ? -0.823 -18.650 6.118 1.00 95.38 358 ALA A O 1
ATOM 2810 N N . LEU A 1 359 ? 0.546 -17.225 5.014 1.00 96.31 359 LEU A N 1
ATOM 2811 C CA . LEU A 1 359 ? -0.470 -16.370 4.399 1.00 96.31 359 LEU A CA 1
ATOM 2812 C C . LEU A 1 359 ? -0.637 -16.640 2.906 1.00 96.31 359 LEU A C 1
ATOM 2814 O O . LEU A 1 359 ? -1.727 -16.399 2.404 1.00 96.31 359 LEU A O 1
ATOM 2818 N N . TYR A 1 360 ? 0.394 -17.141 2.219 1.00 96.75 360 TYR A N 1
ATOM 2819 C CA . TYR A 1 360 ? 0.386 -17.319 0.761 1.00 96.75 360 TYR A CA 1
ATOM 2820 C C . TYR A 1 360 ? -0.814 -18.142 0.272 1.00 96.75 360 TYR A C 1
ATOM 2822 O O . TYR A 1 360 ? -1.600 -17.641 -0.514 1.00 96.75 360 TYR A O 1
ATOM 2830 N N . ASP A 1 361 ? -1.054 -19.327 0.838 1.00 94.81 361 ASP A N 1
ATOM 2831 C CA . ASP A 1 361 ? -2.188 -20.186 0.438 1.00 94.81 361 ASP A CA 1
ATOM 2832 C C . ASP A 1 361 ? -3.564 -19.649 0.880 1.00 94.81 361 ASP A C 1
ATOM 2834 O O . ASP A 1 361 ? -4.606 -20.230 0.582 1.00 94.81 361 ASP A O 1
ATOM 2838 N N . LYS A 1 362 ? -3.578 -18.558 1.654 1.00 94.88 362 LYS A N 1
ATOM 2839 C CA . LYS A 1 362 ? -4.784 -17.876 2.141 1.00 94.88 362 LYS A CA 1
ATOM 2840 C C . LYS A 1 362 ? -4.975 -16.519 1.466 1.00 94.88 362 LYS A C 1
ATOM 2842 O O . LYS A 1 362 ? -5.791 -15.743 1.964 1.00 94.88 362 LYS A O 1
ATOM 2847 N N . THR A 1 363 ? -4.195 -16.202 0.435 1.00 95.56 363 THR A N 1
ATOM 2848 C CA . THR A 1 363 ? -4.119 -14.885 -0.211 1.00 95.56 363 THR A CA 1
ATOM 2849 C C . THR A 1 363 ? -4.305 -15.004 -1.711 1.00 95.56 363 THR A C 1
ATOM 2851 O O . THR A 1 363 ? -3.846 -16.016 -2.277 1.00 95.56 363 THR A O 1
#

Sequence (363 aa):
MDDDNHAYRDGILAVAPTDARFMLRVPPRARLSFSAGLFKASRPGDTATFRVVIETKGEATTVFAREIAARPDDWHWHDAVVDLEAWAGQDIRLLLETRAPSQSRGLAVWGTPLVTSSRRAGDPPNVVVIAVDTLRADRLSAYGYGRRTSPQIEALAAQGTLFHNAFSASNWTSPAFASIFTGFMPSKHQVIHRARAIPSEMTTLAEYFRRAGWTTHAIVYKAYLYNMGFEQGFDTWFNVPRYDVRADDNLAKAMAWLDQYGHSRFFLFLHFNDPHQPFNQPPPFDRVYNTADDLARQGVSLPIVIEPGGGVRGCGACTAGGVPKPGFEKLAHALYDGAVAYVDDRIGKFLSALKERALYDKT

Foldseek 3Di:
DPPQAQKDFDKDFCWPFGKDKDKDQAAAFKKWKKWKDFDPPWDQFAKKKKWKWKDDDPDIDTQDIDMDGDDPPDGYTHIDMGTPNVRHRHIIMIITGMHTPPPHRTRMMMGQTDIFHFDDPPDAFAAEAEAEPPDDPCLDVCNPNPDNLFVLVNVVCVVDPDDPDDDFLDPHDQQSVLCVFQVDHCVPQVSPDQPAARPLPGHTPLQVCVVVPAQEEEQDEADRNPPRCPCPNHNMYGYRNDQQDALVNLLVVVLVVCVVDVSGRHYYYRYGYQLPDQLAFDPPLQPPQHDPVLCVVQPHDPRWDQDPQLDIVPGPPQADRSHGDPSNVSVSSSSSSSSSSRNSVSVNVSLVSCVVVVNNVRD

Solvent-accessible surface area (backbone atoms only — not comparable to full-atom values): 19870 Å² total; per-residue (Å²): 133,84,78,85,62,43,69,47,53,55,64,48,81,34,53,56,75,31,76,50,79,42,82,44,71,34,50,64,62,20,32,39,36,31,26,40,40,54,43,89,87,30,50,79,77,15,33,37,35,43,32,36,33,47,31,48,102,89,48,76,44,77,79,43,77,48,77,48,64,35,42,97,88,53,73,53,76,47,74,51,75,43,81,40,48,95,44,41,77,36,72,34,39,43,31,48,35,27,38,49,59,96,84,42,71,29,41,27,34,40,30,41,80,40,82,43,39,52,64,56,92,88,58,76,61,30,45,75,47,81,44,59,43,82,66,56,65,76,61,24,34,70,64,69,26,93,53,86,23,19,66,41,57,30,58,49,37,75,77,58,80,76,73,93,86,73,81,72,78,40,98,51,67,51,27,26,49,50,22,69,39,51,76,38,53,45,92,71,53,53,28,78,49,98,88,40,36,48,52,85,90,58,72,28,53,39,35,56,40,36,76,73,66,24,51,23,36,38,36,38,62,47,73,70,59,61,96,26,52,68,61,52,43,36,52,35,31,38,47,42,84,47,82,79,69,44,55,64,61,49,49,52,52,49,50,59,47,42,76,74,50,57,60,32,43,34,36,38,39,42,40,40,45,47,49,30,74,39,47,63,56,58,84,68,30,61,45,70,61,48,50,74,64,57,36,56,75,62,63,56,65,82,66,40,42,68,43,98,68,41,36,38,69,92,26,78,82,37,26,59,97,34,38,62,34,74,72,42,44,54,48,49,53,23,45,35,44,11,21,41,31,48,45,23,53,51,50,40,51,52,54,49,52,29,48,79,66,72,37,42,97,45,76

Mean predicted aligned error: 5.55 Å

Secondary structure (DSSP, 8-state):
------EEE-EEE-PSSEEEEEEEEPPTTEEEEEEEEE-TTSPTT-EEEEEEEEE-SS-EEEEEEEEEE-BTTB-S-EEEEEE-GGGTT-EEEEEEEEE--TT----EEEEEEEEEEPPPTTPPPPEEEEEETT--GGGSGGGT-SS-S-HHHHHHHTTS---S----SSSSHHHHHHHHHHSS-HHHH---STTPPPPTTSPPHHHHHHHTT-EEEEEEESSTTTTSSTTTT-SEEEEE--TT--HHHHHHHHHHHHHHHTTS-EEEEEEE-TTSSSB-PPTTTTTSSS-HHHHHHHT--SSB-B-TTSPBTTBTTSEETTEEPHHHHHHHHHHHHHHHHHHHHHHHHHHHHHHHTT-GGG-

Radius of gyration: 23.59 Å; Cα contacts (8 Å, |Δi|>4): 710; chains: 1; bounding box: 52×46×67 Å

pLDDT: mean 91.27, std 8.7, range [34.09, 98.75]

Nearest PDB structures (foldseek):
  5g2v-assembly1_A  TM=7.469E-01  e=2.286E-08  Bacteroides thetaiotaomicron VPI-5482
  7uac-assembly1_H  TM=5.768E-01  e=9.128E-04  Homo sapiens
  6ooz-assembly1_C  TM=4.721E-01  e=6.336E-03  Homo sapiens
  1u5x-assembly1_A  TM=4.413E-01  e=6.731E-03  Mus musculus
  6i50-assembly1_A  TM=4.135E-01  e=4.147E-03  Spodoptera frugiperda